Protein AF-A0A849FE34-F1 (afdb_monomer_lite)

Secondary structure (DSSP, 8-state):
----------------S-SSSSSS------------------------------SS-THHHHHHHHH--TTTGGGGTTHHHHHHHHTTSS--EETTEE-------HHHHHHHHHHHHHHHHHHHHHHHHHHHHHHHHHHTTS---SS-HHHHHHHHHHHHHHHHHHHHHHHHHHHHTSTT----THHHHHHHHHHHHHHHHHHHHT-----

Structure (mmCIF, N/CA/C/O backbone):
data_AF-A0A849FE34-F1
#
_entry.id   AF-A0A849FE34-F1
#
loop_
_atom_site.group_PDB
_atom_site.id
_atom_site.type_symbol
_atom_site.label_atom_id
_atom_site.label_alt_id
_atom_site.label_comp_id
_atom_site.label_asym_id
_atom_site.label_entity_id
_atom_site.label_seq_id
_atom_site.pdbx_PDB_ins_code
_atom_site.Cartn_x
_atom_site.Cartn_y
_atom_site.Cartn_z
_atom_site.occupancy
_atom_site.B_iso_or_equiv
_atom_site.auth_seq_id
_atom_site.auth_comp_id
_atom_site.auth_asym_id
_atom_site.auth_atom_id
_atom_site.pdbx_PDB_model_num
ATOM 1 N N . MET A 1 1 ? -23.016 -2.055 -29.922 1.00 42.28 1 MET A N 1
ATOM 2 C CA . MET A 1 1 ? -21.966 -1.278 -30.613 1.00 42.28 1 MET A CA 1
ATOM 3 C C . MET A 1 1 ? -20.628 -1.822 -30.149 1.00 42.28 1 MET A C 1
ATOM 5 O O . MET A 1 1 ? -20.244 -1.576 -29.016 1.00 42.28 1 MET A O 1
ATOM 9 N N . ALA A 1 2 ? -20.014 -2.677 -30.963 1.00 33.97 2 ALA A N 1
ATOM 10 C CA . ALA A 1 2 ? -18.730 -3.304 -30.678 1.00 33.97 2 ALA A CA 1
ATOM 11 C C . ALA A 1 2 ? -17.636 -2.472 -31.352 1.00 33.97 2 ALA A C 1
ATOM 13 O O . ALA A 1 2 ? -17.722 -2.219 -32.552 1.00 33.97 2 ALA A O 1
ATOM 14 N N . TYR A 1 3 ? -16.648 -2.018 -30.586 1.00 37.81 3 TYR A N 1
ATOM 15 C CA . TYR A 1 3 ? -15.452 -1.399 -31.148 1.00 37.81 3 TYR A CA 1
ATOM 16 C C . TYR A 1 3 ? -14.485 -2.516 -31.562 1.00 37.81 3 TYR A C 1
ATOM 18 O O . TYR A 1 3 ? -14.131 -3.334 -30.709 1.00 37.81 3 TYR A O 1
ATOM 26 N N . PRO A 1 4 ? -14.064 -2.598 -32.835 1.00 52.12 4 PRO A N 1
ATOM 27 C CA . PRO A 1 4 ? -13.039 -3.547 -33.239 1.00 52.12 4 PRO A CA 1
ATOM 28 C C . PRO A 1 4 ? -11.679 -3.069 -32.713 1.00 52.12 4 PRO A C 1
ATOM 30 O O . PRO A 1 4 ? -11.134 -2.070 -33.174 1.00 52.12 4 PRO A O 1
ATOM 33 N N . LEU A 1 5 ? -11.128 -3.790 -31.734 1.00 44.94 5 LEU A N 1
ATOM 34 C CA . LEU A 1 5 ? -9.718 -3.705 -31.352 1.00 44.94 5 LEU A CA 1
ATOM 35 C C . LEU A 1 5 ? -8.902 -4.555 -32.334 1.00 44.94 5 LEU A C 1
ATOM 37 O O . LEU A 1 5 ? -8.500 -5.673 -32.028 1.00 44.94 5 LEU A O 1
ATOM 41 N N . SER A 1 6 ? -8.706 -4.044 -33.545 1.00 50.62 6 SER A N 1
ATOM 42 C CA . SER A 1 6 ? -7.797 -4.621 -34.536 1.00 50.62 6 SER A CA 1
ATOM 43 C C . SER A 1 6 ? -6.843 -3.528 -34.999 1.00 50.62 6 SER A C 1
ATOM 45 O O . SER A 1 6 ? -7.267 -2.610 -35.697 1.00 50.62 6 SER A O 1
ATOM 47 N N . GLY A 1 7 ? -5.577 -3.623 -34.591 1.00 44.66 7 GLY A N 1
ATOM 48 C CA . GLY A 1 7 ? -4.520 -2.711 -35.030 1.00 44.66 7 GLY A CA 1
ATOM 49 C C . GLY A 1 7 ? -3.833 -1.978 -33.885 1.00 44.66 7 GLY A C 1
ATOM 50 O O . GLY A 1 7 ? -3.888 -0.756 -33.808 1.00 44.66 7 GLY A O 1
ATOM 51 N N . ILE A 1 8 ? -3.174 -2.718 -32.994 1.00 46.66 8 ILE A N 1
ATOM 52 C CA . ILE A 1 8 ? -1.963 -2.191 -32.366 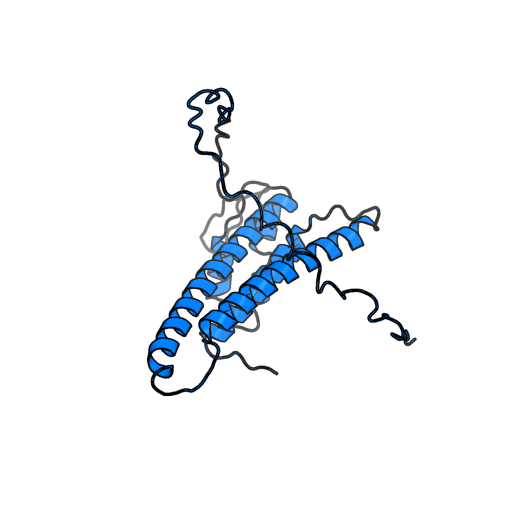1.00 46.66 8 ILE A CA 1
ATOM 53 C C . ILE A 1 8 ? -0.834 -2.967 -33.026 1.00 46.66 8 ILE A C 1
ATOM 55 O O . ILE A 1 8 ? -0.628 -4.141 -32.730 1.00 46.66 8 ILE A O 1
ATOM 59 N N . ASP A 1 9 ? -0.198 -2.321 -33.997 1.00 40.31 9 ASP A N 1
ATOM 60 C CA . ASP A 1 9 ? 1.036 -2.786 -34.607 1.00 40.31 9 ASP A CA 1
ATOM 61 C C . ASP A 1 9 ? 2.064 -3.075 -33.506 1.00 40.31 9 ASP A C 1
ATOM 63 O O . ASP A 1 9 ? 2.445 -2.187 -32.741 1.00 40.31 9 ASP A O 1
ATOM 67 N N . GLU A 1 10 ? 2.558 -4.313 -33.454 1.00 49.12 10 GLU A N 1
ATOM 68 C CA . GLU A 1 10 ? 3.766 -4.717 -32.722 1.00 49.12 10 GLU A CA 1
ATOM 69 C C . GLU A 1 10 ? 5.027 -4.175 -33.429 1.00 49.12 10 GLU A C 1
ATOM 71 O O . GLU A 1 10 ? 5.989 -4.888 -33.714 1.00 49.12 10 GLU A O 1
ATOM 76 N N . GLY A 1 11 ? 5.007 -2.888 -33.768 1.00 51.56 11 GLY A N 1
ATOM 77 C CA . GLY A 1 11 ? 6.089 -2.177 -34.423 1.00 51.56 11 GLY A CA 1
ATOM 78 C C . GLY A 1 11 ? 6.872 -1.348 -33.414 1.00 51.56 11 GLY A C 1
ATOM 79 O O . GLY A 1 11 ? 6.349 -0.391 -32.857 1.00 51.56 11 GLY A O 1
ATOM 80 N N . ALA A 1 12 ? 8.155 -1.681 -33.268 1.00 49.25 12 ALA A N 1
ATOM 81 C CA . ALA A 1 12 ? 9.198 -0.921 -32.575 1.00 49.25 12 ALA A CA 1
ATOM 82 C C . ALA A 1 12 ? 9.295 -1.088 -31.051 1.00 49.25 12 ALA A C 1
ATOM 84 O O . ALA A 1 12 ? 8.999 -0.181 -30.285 1.00 49.25 12 ALA A O 1
ATOM 85 N N . LEU A 1 13 ? 9.908 -2.198 -30.630 1.00 46.56 13 LEU A N 1
ATOM 86 C CA . LEU A 1 13 ? 10.959 -2.171 -29.603 1.00 46.56 13 LEU A CA 1
ATOM 87 C C . LEU A 1 13 ? 12.021 -3.238 -29.925 1.00 46.56 13 LEU A C 1
ATOM 89 O O . LEU A 1 13 ? 12.387 -4.075 -29.103 1.00 46.56 13 LEU A O 1
ATOM 93 N N . ASP A 1 14 ? 12.552 -3.178 -31.148 1.00 50.16 14 ASP A N 1
ATOM 94 C CA . ASP A 1 14 ? 13.865 -3.749 -31.440 1.00 50.16 14 ASP A CA 1
ATOM 95 C C . ASP A 1 14 ? 14.932 -2.786 -30.898 1.00 50.16 14 ASP A C 1
ATOM 97 O O . ASP A 1 14 ? 15.449 -1.907 -31.583 1.00 50.16 14 ASP A O 1
ATOM 101 N N . MET A 1 15 ? 15.177 -2.882 -29.590 1.00 50.59 15 MET A N 1
ATOM 102 C CA . MET A 1 15 ? 16.264 -2.186 -28.902 1.00 50.59 15 MET A CA 1
ATOM 103 C C . MET A 1 15 ? 17.292 -3.214 -28.422 1.00 50.59 15 MET A C 1
ATOM 105 O O . MET A 1 15 ? 17.717 -3.219 -27.265 1.00 50.59 15 MET A O 1
ATOM 109 N N . LYS A 1 16 ? 17.689 -4.121 -29.321 1.00 48.53 16 LYS A N 1
ATOM 110 C CA . LYS A 1 16 ? 18.914 -4.907 -29.183 1.00 48.53 16 LYS A CA 1
ATOM 111 C C . LYS A 1 16 ? 19.995 -4.323 -30.092 1.00 48.53 16 LYS A C 1
ATOM 113 O O . LYS A 1 16 ? 19.760 -3.991 -31.241 1.00 48.53 16 LYS A O 1
ATOM 118 N N . ALA A 1 17 ? 21.201 -4.264 -29.530 1.00 53.28 17 ALA A N 1
ATOM 119 C CA . ALA A 1 17 ? 22.477 -4.073 -30.215 1.00 53.28 17 ALA A CA 1
ATOM 120 C C . ALA A 1 17 ? 22.863 -2.647 -30.660 1.00 53.28 17 ALA A C 1
ATOM 122 O O . ALA A 1 17 ? 23.081 -2.418 -31.840 1.00 53.28 17 ALA A O 1
ATOM 123 N N . ASN A 1 18 ? 23.115 -1.721 -29.717 1.00 51.62 18 ASN A N 1
ATOM 124 C CA . ASN A 1 18 ? 24.202 -0.740 -29.924 1.00 51.62 18 ASN A CA 1
ATOM 125 C C . ASN A 1 18 ? 24.733 -0.052 -28.642 1.00 51.62 18 ASN A C 1
ATOM 127 O O . ASN A 1 18 ? 24.680 1.168 -28.510 1.00 51.62 18 ASN A O 1
ATOM 131 N N . ARG A 1 19 ? 25.243 -0.812 -27.661 1.00 48.03 19 ARG A N 1
ATOM 132 C CA . ARG A 1 19 ? 26.095 -0.272 -26.570 1.00 48.03 19 ARG A CA 1
ATOM 133 C C . ARG A 1 19 ? 27.142 -1.295 -26.114 1.00 48.03 19 ARG A C 1
ATOM 135 O O . ARG A 1 19 ? 27.291 -1.585 -24.934 1.00 48.03 19 ARG A O 1
ATOM 142 N N . GLN A 1 20 ? 27.874 -1.859 -27.067 1.00 50.50 20 GLN A N 1
ATOM 143 C CA . GLN A 1 20 ? 29.106 -2.603 -26.796 1.00 50.50 20 GLN A CA 1
ATOM 144 C C . GLN A 1 20 ? 30.197 -2.202 -27.794 1.00 50.50 20 GLN A C 1
ATOM 146 O O . GLN A 1 20 ? 30.707 -3.057 -28.496 1.00 50.50 20 GLN A O 1
ATOM 151 N N . ASP A 1 21 ? 30.568 -0.916 -27.873 1.00 52.31 21 ASP A N 1
ATOM 152 C CA . ASP A 1 21 ? 31.879 -0.569 -28.452 1.00 52.31 21 ASP A CA 1
ATOM 153 C C . ASP A 1 21 ? 32.408 0.828 -28.070 1.00 52.31 21 ASP A C 1
ATOM 155 O O . ASP A 1 21 ? 32.626 1.702 -28.906 1.00 52.31 21 ASP A O 1
ATOM 159 N N . LYS A 1 22 ? 32.583 1.104 -26.770 1.00 49.91 22 LYS A N 1
ATOM 160 C CA . LYS A 1 22 ? 33.349 2.296 -26.346 1.00 49.91 22 LYS A CA 1
ATOM 161 C C . LYS A 1 22 ? 34.092 2.128 -25.020 1.00 49.91 22 LYS A C 1
ATOM 163 O O . LYS A 1 22 ? 34.211 3.073 -24.251 1.00 49.91 22 LYS A O 1
ATOM 168 N N . SER A 1 23 ? 34.582 0.915 -24.743 1.00 50.12 23 SER A N 1
ATOM 169 C CA . SER A 1 23 ? 35.376 0.617 -23.533 1.00 50.12 23 SER A CA 1
ATOM 170 C C . SER A 1 23 ? 36.778 0.057 -23.821 1.00 50.12 23 SER A C 1
ATOM 172 O O . SER A 1 23 ? 37.483 -0.340 -22.895 1.00 50.12 23 SER A O 1
ATOM 174 N N . ARG A 1 24 ? 37.234 0.037 -25.077 1.00 53.66 24 ARG A N 1
ATOM 175 C CA . ARG A 1 24 ? 38.616 -0.331 -25.419 1.00 53.66 24 ARG A CA 1
ATOM 176 C C . ARG A 1 24 ? 39.313 0.862 -26.054 1.00 53.66 24 ARG A C 1
ATOM 178 O O . ARG A 1 24 ? 39.129 1.088 -27.241 1.00 53.66 24 ARG A O 1
ATOM 185 N N . ARG A 1 25 ? 40.070 1.605 -25.239 1.00 53.75 25 ARG A N 1
ATOM 186 C CA . ARG A 1 25 ? 41.236 2.467 -25.561 1.00 53.75 25 ARG A CA 1
ATOM 187 C C . ARG A 1 25 ? 41.308 3.667 -24.610 1.00 53.75 25 ARG A C 1
ATOM 189 O O . ARG A 1 25 ? 41.275 4.799 -25.061 1.00 53.75 25 ARG A O 1
ATOM 196 N N . ILE A 1 26 ? 41.431 3.437 -23.304 1.00 54.44 26 ILE A N 1
ATOM 197 C CA . ILE A 1 26 ? 42.143 4.387 -22.430 1.00 54.44 26 ILE A CA 1
ATOM 198 C C . ILE A 1 26 ? 42.931 3.562 -21.402 1.00 54.44 26 ILE A C 1
ATOM 200 O O . ILE A 1 26 ? 42.657 3.564 -20.208 1.00 54.44 26 ILE A O 1
ATOM 204 N N . SER A 1 27 ? 43.885 2.774 -21.902 1.00 53.03 27 SER A N 1
ATOM 205 C CA . SER A 1 27 ? 45.044 2.364 -21.110 1.00 53.03 27 SER A CA 1
ATOM 206 C C . SER A 1 27 ? 46.133 3.392 -21.375 1.00 53.03 27 SER A C 1
ATOM 208 O O . SER A 1 27 ? 46.564 3.533 -22.516 1.00 53.03 27 SER A O 1
ATOM 210 N N . GLY A 1 28 ? 46.563 4.085 -20.324 1.00 50.75 28 GLY A N 1
ATOM 211 C CA . GLY A 1 28 ? 47.784 4.886 -20.335 1.00 50.75 28 GLY A CA 1
ATOM 212 C C . GLY A 1 28 ? 47.557 6.374 -20.110 1.00 50.75 28 GLY A C 1
ATOM 213 O O . GLY A 1 28 ? 47.490 7.132 -21.065 1.00 50.75 28 GLY A O 1
ATOM 214 N N . ALA A 1 29 ? 47.492 6.781 -18.843 1.00 46.94 29 ALA A N 1
ATOM 215 C CA . ALA A 1 29 ? 48.241 7.931 -18.331 1.00 46.94 29 ALA A CA 1
ATOM 216 C C . ALA A 1 29 ? 48.028 8.021 -16.817 1.00 46.94 29 ALA A C 1
ATOM 218 O O . ALA A 1 29 ? 46.986 8.442 -16.323 1.00 46.94 29 ALA A O 1
ATOM 219 N N . VAL A 1 30 ? 49.054 7.592 -16.090 1.00 51.22 30 VAL A N 1
ATOM 220 C CA . VAL A 1 30 ? 49.337 8.034 -14.728 1.00 51.22 30 VAL A CA 1
ATOM 221 C C . VAL A 1 30 ? 49.435 9.562 -14.754 1.00 51.22 30 VAL A C 1
ATOM 223 O O . VAL A 1 30 ? 50.200 10.109 -15.542 1.00 51.22 30 VAL A O 1
ATOM 226 N N . GLY A 1 31 ? 48.668 10.247 -13.911 1.00 45.44 31 GLY A N 1
ATOM 227 C CA . GLY A 1 31 ? 48.711 11.702 -13.812 1.00 45.44 31 GLY A CA 1
ATOM 228 C C . GLY A 1 31 ? 47.889 12.194 -12.634 1.00 45.44 31 GLY A C 1
ATOM 229 O O . GLY A 1 31 ? 46.694 12.436 -12.757 1.00 45.44 31 GLY A O 1
ATOM 230 N N . ALA A 1 32 ? 48.539 12.305 -11.479 1.00 52.12 32 ALA A N 1
ATOM 231 C CA . ALA A 1 32 ? 48.006 12.979 -10.309 1.00 52.12 32 ALA A CA 1
ATOM 232 C C . ALA A 1 32 ? 47.618 14.429 -10.651 1.00 52.12 32 ALA A C 1
ATOM 234 O O . ALA A 1 32 ? 48.478 15.220 -11.028 1.00 52.12 32 ALA A O 1
ATOM 235 N N . VAL A 1 33 ? 46.347 14.789 -10.458 1.00 56.62 33 VAL A N 1
ATOM 236 C CA . VAL A 1 33 ? 45.927 16.183 -10.270 1.00 56.62 33 VAL A CA 1
ATOM 237 C C . VAL A 1 33 ? 45.058 16.239 -9.022 1.00 56.62 33 VAL A C 1
ATOM 239 O O . VAL A 1 33 ? 43.892 15.854 -8.995 1.00 56.62 33 VAL A O 1
ATOM 242 N N . LEU A 1 34 ? 45.736 16.658 -7.963 1.00 48.31 34 LEU A N 1
ATOM 243 C CA . LEU A 1 34 ? 45.216 17.150 -6.705 1.00 48.31 34 LEU A CA 1
ATOM 244 C C . LEU A 1 34 ? 44.379 18.426 -6.904 1.00 48.31 34 LEU A C 1
ATOM 246 O O . LEU A 1 34 ? 44.716 19.272 -7.724 1.00 48.31 34 LEU A O 1
ATOM 250 N N . LEU A 1 35 ? 43.427 18.585 -5.982 1.00 51.59 35 LEU A N 1
ATOM 251 C CA . LEU A 1 35 ? 42.888 19.837 -5.440 1.00 51.59 35 LEU A CA 1
ATOM 252 C C . LEU A 1 35 ? 41.897 20.690 -6.258 1.00 51.59 35 LEU A C 1
ATOM 254 O O . LEU A 1 35 ? 42.120 21.072 -7.396 1.00 51.59 35 LEU A O 1
ATOM 258 N N . ALA A 1 36 ? 40.896 21.140 -5.488 1.00 49.47 36 ALA A N 1
ATOM 259 C CA . ALA A 1 36 ? 40.098 22.357 -5.637 1.00 49.47 36 ALA A CA 1
ATOM 260 C C . ALA A 1 36 ? 38.877 22.302 -6.573 1.00 49.47 36 ALA A C 1
ATOM 262 O O . ALA A 1 36 ? 38.946 22.661 -7.738 1.00 49.47 36 ALA A O 1
ATOM 263 N N . LEU A 1 37 ? 37.716 21.960 -5.999 1.00 54.44 37 LEU A N 1
ATOM 264 C CA . LEU A 1 37 ? 36.589 22.899 -5.848 1.00 54.44 37 LEU A CA 1
ATOM 265 C C . LEU A 1 37 ? 35.546 22.283 -4.893 1.00 54.44 37 LEU A C 1
ATOM 267 O O . LEU A 1 37 ? 34.486 21.801 -5.276 1.00 54.44 37 LEU A O 1
ATOM 271 N N . ALA A 1 38 ? 35.890 22.266 -3.608 1.00 54.34 38 ALA A N 1
ATOM 272 C CA . ALA A 1 38 ? 34.951 22.022 -2.523 1.00 54.34 38 ALA A CA 1
ATOM 273 C C . ALA A 1 38 ? 34.507 23.384 -1.986 1.00 54.34 38 ALA A C 1
ATOM 275 O O . ALA A 1 38 ? 35.106 23.883 -1.039 1.00 54.34 38 ALA A O 1
ATOM 276 N N . SER A 1 39 ? 33.539 24.044 -2.624 1.00 56.25 39 SER A N 1
ATOM 277 C CA . SER A 1 39 ? 32.907 25.257 -2.082 1.00 56.25 39 SER A CA 1
ATOM 278 C C . SER A 1 39 ? 31.574 25.546 -2.776 1.00 56.25 39 SER A C 1
ATOM 280 O O . SER A 1 39 ? 31.493 25.523 -3.998 1.00 56.25 39 SER A O 1
ATOM 282 N N . PHE A 1 40 ? 30.570 25.885 -1.963 1.00 53.81 40 PHE A N 1
ATOM 283 C CA . PHE A 1 40 ? 29.279 26.483 -2.329 1.00 53.81 40 PHE A CA 1
ATOM 284 C C . PHE A 1 40 ? 28.215 25.606 -2.989 1.00 53.81 40 PHE A C 1
ATOM 286 O O . PHE A 1 40 ? 27.746 25.909 -4.073 1.00 53.81 40 PHE A O 1
ATOM 293 N N . LEU A 1 41 ? 27.694 24.636 -2.239 1.00 52.28 41 LEU A N 1
ATOM 294 C CA . LEU A 1 41 ? 26.246 24.400 -2.178 1.00 52.28 41 LEU A CA 1
ATOM 295 C C . LEU A 1 41 ? 25.910 24.064 -0.720 1.00 52.28 41 LEU A C 1
ATOM 297 O O . LEU A 1 41 ? 25.698 22.911 -0.362 1.00 52.28 41 LEU A O 1
ATOM 301 N N . ALA A 1 42 ? 25.948 25.078 0.150 1.00 51.88 42 ALA A N 1
ATOM 302 C CA . ALA A 1 42 ? 25.299 24.968 1.448 1.00 51.88 42 ALA A CA 1
ATOM 303 C C . ALA A 1 42 ? 23.791 24.912 1.167 1.00 51.88 42 ALA A C 1
ATOM 305 O O . ALA A 1 42 ? 23.257 25.896 0.646 1.00 51.88 42 ALA A O 1
ATOM 306 N N . PRO A 1 43 ? 23.091 23.797 1.439 1.00 59.88 43 PRO A N 1
ATOM 307 C CA . PRO A 1 43 ? 21.644 23.831 1.421 1.00 59.88 43 PRO A CA 1
ATOM 308 C C . PRO A 1 43 ? 21.238 24.830 2.501 1.00 59.88 43 PRO A C 1
ATOM 310 O O . PRO A 1 43 ? 21.500 24.616 3.685 1.00 59.88 43 PRO A O 1
ATOM 313 N N . SER A 1 44 ? 20.658 25.957 2.094 1.00 54.91 44 SER A N 1
ATOM 314 C CA . SER A 1 44 ? 19.910 26.826 2.991 1.00 54.91 44 SER A CA 1
ATOM 315 C C . SER A 1 44 ? 18.790 25.967 3.560 1.00 54.91 44 SER A C 1
ATOM 317 O O . SER A 1 44 ? 17.751 25.779 2.930 1.00 54.91 44 SER A O 1
ATOM 319 N N . GLY A 1 45 ? 19.062 25.351 4.708 1.00 48.91 45 GLY A N 1
ATOM 320 C CA . GLY A 1 45 ? 18.100 24.593 5.476 1.00 48.91 45 GLY A CA 1
ATOM 321 C C . GLY A 1 45 ? 17.051 25.569 5.962 1.00 48.91 45 GLY A C 1
ATOM 322 O O . GLY A 1 45 ? 17.147 26.092 7.068 1.00 48.91 45 GLY A O 1
ATOM 323 N N . VAL A 1 46 ? 16.055 25.834 5.121 1.00 56.41 46 VAL A N 1
ATOM 324 C CA . VAL A 1 46 ? 14.747 26.229 5.608 1.00 56.41 46 VAL A CA 1
ATOM 325 C C . VAL A 1 46 ? 14.300 25.072 6.489 1.00 56.41 46 VAL A C 1
ATOM 327 O O . VAL A 1 46 ? 13.827 24.040 6.020 1.00 56.41 46 VAL A O 1
ATOM 330 N N . ALA A 1 47 ? 14.545 25.209 7.788 1.00 50.38 47 ALA A N 1
ATOM 331 C CA . ALA A 1 47 ? 13.798 24.484 8.789 1.00 50.38 47 ALA A CA 1
ATOM 332 C C . ALA A 1 47 ? 12.357 24.970 8.628 1.00 50.38 47 ALA A C 1
ATOM 334 O O . ALA A 1 47 ? 11.928 25.925 9.269 1.00 50.38 47 ALA A O 1
ATOM 335 N N . ALA A 1 48 ? 11.639 24.377 7.673 1.00 51.62 48 ALA A N 1
ATOM 336 C CA . ALA A 1 48 ? 10.198 24.369 7.715 1.00 51.62 48 ALA A CA 1
ATOM 337 C C . ALA A 1 48 ? 9.879 23.778 9.087 1.00 51.62 48 ALA A C 1
ATOM 339 O O . ALA A 1 48 ? 10.175 22.610 9.336 1.00 51.62 48 ALA A O 1
ATOM 340 N N . ASP A 1 49 ? 9.404 24.623 10.002 1.00 46.34 49 ASP A N 1
ATOM 341 C CA . ASP A 1 49 ? 8.855 24.223 11.291 1.00 46.34 49 ASP A CA 1
ATOM 342 C C . ASP A 1 49 ? 7.616 23.380 10.984 1.00 46.34 49 ASP A C 1
ATOM 344 O O . ASP A 1 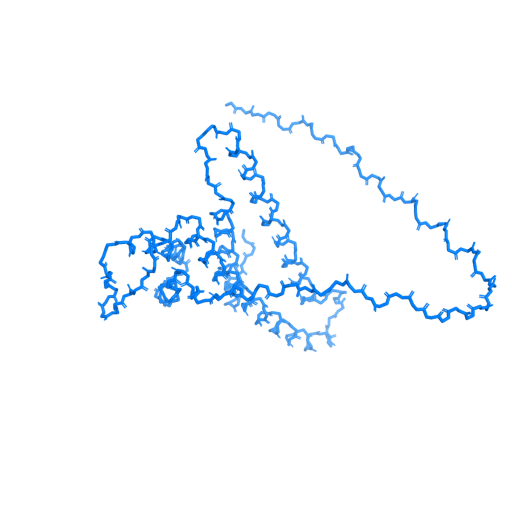49 ? 6.478 23.845 10.987 1.00 46.34 49 ASP A O 1
ATOM 348 N N . SER A 1 50 ? 7.842 22.131 10.585 1.00 50.69 50 SER A N 1
ATOM 349 C CA . SER A 1 50 ? 6.823 21.147 10.282 1.00 50.69 50 SER A CA 1
ATOM 350 C C . SER A 1 50 ? 6.272 20.623 11.603 1.00 50.69 50 SER A C 1
ATOM 352 O O . SER A 1 50 ? 6.353 19.439 11.907 1.00 50.69 50 SER A O 1
ATOM 354 N N . ARG A 1 51 ? 5.642 21.523 12.371 1.00 45.59 51 ARG A N 1
ATOM 355 C CA . ARG A 1 51 ? 4.591 21.190 13.348 1.00 45.59 51 ARG A CA 1
ATOM 356 C C . ARG A 1 51 ? 3.282 20.813 12.656 1.00 45.59 51 ARG A C 1
ATOM 358 O O . ARG A 1 51 ? 2.221 20.812 13.270 1.00 45.59 51 ARG A O 1
ATOM 365 N N . ILE A 1 52 ? 3.346 20.502 11.366 1.00 54.22 52 ILE A N 1
ATOM 366 C CA . ILE A 1 52 ? 2.271 19.859 10.637 1.00 54.22 52 ILE A CA 1
ATOM 367 C C . ILE A 1 52 ? 2.351 18.389 11.046 1.00 54.22 52 ILE A C 1
ATOM 369 O O . ILE A 1 52 ? 3.010 17.575 10.400 1.00 54.22 52 ILE A O 1
ATOM 373 N N . GLY A 1 53 ? 1.732 18.067 12.185 1.00 57.50 53 GLY A N 1
ATOM 374 C CA . GLY A 1 53 ? 1.354 16.689 12.480 1.00 57.50 53 GLY A CA 1
ATOM 375 C C . GLY A 1 53 ? 0.533 16.111 11.319 1.00 57.50 53 GLY A C 1
ATOM 376 O O . GLY A 1 53 ? 0.094 16.866 10.444 1.00 57.50 53 GLY A O 1
ATOM 377 N N . PRO A 1 54 ? 0.331 14.784 11.265 1.00 61.31 54 PRO A N 1
ATOM 378 C CA . PRO A 1 54 ? -0.494 14.190 10.223 1.00 61.31 54 PRO A CA 1
ATOM 379 C C . PRO A 1 54 ? -1.830 14.935 10.162 1.00 61.31 54 PRO A C 1
ATOM 381 O O . PRO A 1 54 ? -2.528 15.064 11.164 1.00 61.31 54 PRO A O 1
ATOM 384 N N . LEU A 1 55 ? -2.146 15.476 8.983 1.00 72.25 55 LEU A N 1
ATOM 385 C CA . LEU A 1 55 ? -3.324 16.323 8.785 1.00 72.25 55 LEU A CA 1
ATOM 386 C C . LEU A 1 55 ? -4.627 15.552 9.027 1.00 72.25 55 LEU A C 1
ATOM 388 O O . LEU A 1 55 ? -5.691 16.142 9.166 1.00 72.25 55 LEU A O 1
ATOM 392 N N . VAL A 1 56 ? -4.534 14.223 9.034 1.00 81.12 56 VAL A N 1
ATOM 393 C CA . VAL A 1 56 ? -5.639 13.298 9.192 1.00 81.12 56 VAL A CA 1
ATOM 394 C C . VAL A 1 56 ? -5.335 12.345 10.336 1.00 81.12 56 VAL A C 1
ATOM 396 O O . VAL A 1 56 ? -4.236 11.795 10.406 1.00 81.12 56 VAL A O 1
ATOM 399 N N . ASP A 1 57 ? -6.327 12.113 11.191 1.00 87.06 57 ASP A N 1
ATOM 400 C CA . ASP A 1 57 ? -6.269 11.046 12.181 1.00 87.06 57 ASP A CA 1
ATOM 401 C C . ASP A 1 57 ? -6.368 9.681 11.487 1.00 87.06 57 ASP A C 1
ATOM 403 O O . ASP A 1 57 ? -7.418 9.289 10.969 1.00 87.06 57 ASP A O 1
ATOM 407 N N . THR A 1 58 ? -5.243 8.972 11.443 1.00 89.56 58 THR A N 1
ATOM 408 C CA . THR A 1 58 ? -5.146 7.656 10.810 1.00 89.56 58 THR A CA 1
ATOM 409 C C . THR A 1 58 ? -5.666 6.532 11.700 1.00 89.56 58 THR A C 1
ATOM 411 O O . THR A 1 58 ? -5.935 5.455 11.176 1.00 89.56 58 THR A O 1
ATOM 414 N N . SER A 1 59 ? -5.876 6.773 13.002 1.00 91.88 59 SER A N 1
ATOM 415 C CA . SER A 1 59 ? -6.406 5.755 13.920 1.00 91.88 59 SER A CA 1
ATOM 416 C C . SER A 1 59 ? -7.813 5.296 13.528 1.00 91.88 59 SER A C 1
ATOM 418 O O . SER A 1 59 ? -8.144 4.131 13.696 1.00 91.88 59 SER A O 1
ATOM 420 N N . ILE A 1 60 ? -8.601 6.166 12.883 1.00 93.06 60 ILE A N 1
ATOM 421 C CA . ILE A 1 60 ? -9.914 5.822 12.312 1.00 93.06 60 ILE A CA 1
ATOM 422 C C . ILE A 1 60 ? -9.799 4.683 11.288 1.00 93.06 60 ILE A C 1
ATOM 424 O O . ILE A 1 60 ? -10.681 3.829 11.205 1.00 93.06 60 ILE A O 1
ATOM 428 N N . ILE A 1 61 ? -8.727 4.674 10.488 1.00 95.12 61 ILE A N 1
ATOM 429 C CA . ILE A 1 61 ? -8.485 3.620 9.495 1.00 95.12 61 ILE A CA 1
ATOM 430 C C . ILE A 1 61 ? -8.125 2.329 10.221 1.00 95.12 61 ILE A C 1
ATOM 432 O O . ILE A 1 61 ? -8.682 1.286 9.899 1.00 95.12 61 ILE A O 1
ATOM 436 N N . ASP A 1 62 ? -7.230 2.412 11.204 1.00 96.19 62 ASP A N 1
ATOM 437 C CA . ASP A 1 62 ? -6.744 1.249 11.945 1.00 96.19 62 ASP A CA 1
ATOM 438 C C . ASP A 1 62 ? -7.892 0.579 12.724 1.00 96.19 62 ASP A C 1
ATOM 440 O O . ASP A 1 62 ? -8.115 -0.617 12.560 1.00 96.19 62 ASP A O 1
ATOM 444 N N . THR A 1 63 ? -8.715 1.351 13.443 1.00 95.75 63 THR A N 1
ATOM 445 C CA . THR A 1 63 ? -9.925 0.846 14.116 1.00 95.75 63 THR A CA 1
ATOM 446 C C . THR A 1 63 ? -10.935 0.261 13.128 1.00 95.75 63 THR A C 1
ATOM 448 O O . THR A 1 63 ? -11.485 -0.809 13.373 1.00 95.75 63 THR A O 1
ATOM 451 N N . CYS A 1 64 ? -11.152 0.903 11.973 1.00 96.75 64 CYS A N 1
ATOM 452 C CA . CYS A 1 64 ? -12.021 0.334 10.941 1.00 96.75 64 CYS A CA 1
ATOM 453 C C . CYS A 1 64 ? -11.498 -1.019 10.442 1.00 96.75 64 CYS A C 1
ATOM 455 O O . CYS A 1 64 ? -12.278 -1.948 10.258 1.00 96.75 64 CYS A O 1
ATOM 457 N N . LEU A 1 65 ? -10.185 -1.154 10.237 1.00 97.12 65 LEU A N 1
ATOM 458 C CA . LEU A 1 65 ? -9.571 -2.403 9.785 1.00 97.12 65 LEU A CA 1
ATOM 459 C C . LEU A 1 65 ? -9.641 -3.517 10.835 1.00 97.12 65 LEU A C 1
ATOM 461 O O . LEU A 1 65 ? -9.706 -4.683 10.451 1.00 97.12 65 LEU A O 1
ATOM 465 N N . GLU A 1 66 ? -9.631 -3.179 12.123 1.00 97.19 66 GLU A N 1
ATOM 466 C CA . GLU A 1 66 ? -9.814 -4.139 13.219 1.00 97.19 66 GLU A CA 1
ATOM 467 C C . GLU A 1 66 ? -11.243 -4.704 13.271 1.00 97.19 66 GLU A C 1
ATOM 469 O O . GLU A 1 66 ? -11.426 -5.881 13.582 1.00 97.19 66 GLU A O 1
ATOM 474 N N . GLU A 1 67 ? -12.248 -3.890 12.939 1.00 96.69 67 GLU A N 1
ATOM 475 C CA . GLU A 1 67 ? -13.666 -4.282 12.951 1.00 96.69 67 GLU A CA 1
ATOM 476 C C . GLU A 1 67 ? -14.156 -4.857 11.610 1.00 96.69 67 GLU A C 1
ATOM 478 O O . GLU A 1 67 ? -15.146 -5.593 11.562 1.00 96.69 67 GLU A O 1
ATOM 483 N N . ALA A 1 68 ? -13.491 -4.519 10.504 1.00 96.12 68 ALA A N 1
ATOM 484 C CA . ALA A 1 68 ? -13.929 -4.892 9.168 1.00 96.12 68 ALA A CA 1
ATOM 485 C C . ALA A 1 68 ? -13.715 -6.380 8.851 1.00 96.12 68 ALA A C 1
ATOM 487 O O . ALA A 1 68 ? -12.707 -6.999 9.197 1.00 96.12 68 ALA A O 1
ATOM 488 N N . THR A 1 69 ? -14.638 -6.944 8.073 1.00 96.44 69 THR A N 1
ATOM 489 C CA . THR A 1 69 ? -14.457 -8.254 7.444 1.00 96.44 69 THR A CA 1
ATOM 490 C C . THR A 1 69 ? -13.712 -8.108 6.118 1.00 96.44 69 THR A C 1
ATOM 492 O O . THR A 1 69 ? -13.455 -7.007 5.619 1.00 96.44 69 THR A O 1
ATOM 495 N N . ARG A 1 70 ? -13.381 -9.239 5.485 1.00 93.88 70 ARG A N 1
ATOM 496 C CA . ARG A 1 70 ? -12.758 -9.241 4.154 1.00 93.88 70 ARG A CA 1
ATOM 497 C C . ARG A 1 70 ? -13.619 -8.516 3.111 1.00 93.88 70 ARG A C 1
ATOM 499 O O . ARG A 1 70 ? -13.070 -7.895 2.201 1.00 93.88 70 ARG A O 1
ATOM 506 N N . GLU A 1 71 ? -14.936 -8.602 3.254 1.00 95.38 71 GLU A N 1
ATOM 507 C CA . GLU A 1 71 ? -15.938 -8.022 2.363 1.00 95.38 71 GLU A CA 1
ATOM 508 C C . GLU A 1 71 ? -16.150 -6.527 2.628 1.00 95.38 71 GLU A C 1
ATOM 510 O O . GLU A 1 71 ? -16.365 -5.779 1.678 1.00 95.38 71 GLU A O 1
ATOM 515 N N . THR A 1 72 ? -16.052 -6.076 3.885 1.00 96.88 72 THR A N 1
ATOM 516 C CA . THR A 1 72 ? -16.344 -4.679 4.263 1.00 96.88 72 THR A CA 1
ATOM 517 C C . THR A 1 72 ? -15.109 -3.788 4.366 1.00 96.88 72 THR A C 1
ATOM 519 O O . THR A 1 72 ? -15.237 -2.569 4.333 1.00 96.88 72 THR A O 1
ATOM 522 N N . ARG A 1 73 ? -13.888 -4.338 4.405 1.00 96.31 73 ARG A N 1
ATOM 523 C CA . ARG A 1 73 ? -12.642 -3.550 4.561 1.00 96.31 73 ARG A CA 1
ATOM 524 C C . ARG A 1 73 ? -12.429 -2.446 3.522 1.00 96.31 73 ARG A C 1
ATOM 526 O O . ARG A 1 73 ? -11.734 -1.473 3.800 1.00 96.31 73 ARG A O 1
ATOM 533 N N . THR A 1 74 ? -13.031 -2.545 2.334 1.00 97.00 74 THR A N 1
ATOM 534 C CA . THR A 1 74 ? -12.979 -1.464 1.333 1.00 97.00 74 THR A CA 1
ATOM 535 C C . THR A 1 74 ? -13.708 -0.198 1.781 1.00 97.00 74 THR A C 1
ATOM 537 O O . THR A 1 74 ? -13.399 0.882 1.285 1.00 97.00 74 THR A O 1
ATOM 540 N N . GLU A 1 75 ? -14.635 -0.299 2.734 1.00 96.38 75 GLU A N 1
ATOM 541 C CA . GLU A 1 75 ? -15.337 0.844 3.325 1.00 96.38 75 GLU A CA 1
ATOM 542 C C . GLU A 1 75 ? -14.413 1.715 4.184 1.00 96.38 75 GLU A C 1
ATOM 544 O O . GLU A 1 75 ? -14.682 2.908 4.330 1.00 96.38 75 GLU A O 1
ATOM 549 N N . CYS A 1 76 ? -13.291 1.163 4.670 1.00 97.06 76 CYS A N 1
ATOM 550 C CA . CYS A 1 76 ? -12.277 1.911 5.414 1.00 97.06 76 CYS A CA 1
ATOM 551 C C . CYS A 1 76 ? -11.532 2.937 4.544 1.00 97.06 76 CYS A C 1
ATOM 553 O O . CYS A 1 76 ? -10.952 3.893 5.062 1.00 97.06 76 CYS A O 1
ATOM 555 N N . VAL A 1 77 ? -11.558 2.769 3.218 1.00 97.19 77 VAL A N 1
ATOM 556 C CA . VAL A 1 77 ? -10.867 3.649 2.272 1.00 97.19 77 VAL A CA 1
ATOM 557 C C . VAL A 1 77 ? -11.612 4.978 2.139 1.00 97.19 77 VAL A C 1
ATOM 559 O O . VAL A 1 77 ? -12.799 5.046 1.813 1.00 97.19 77 VAL A O 1
ATOM 562 N N . GLY A 1 78 ? -10.899 6.073 2.370 1.00 94.81 78 GLY A N 1
ATOM 563 C CA . GLY A 1 78 ? -11.428 7.429 2.334 1.00 94.81 78 GLY A CA 1
ATOM 564 C C . GLY A 1 78 ? -12.108 7.870 3.632 1.00 94.81 78 GLY A C 1
ATOM 565 O O . GLY A 1 78 ? -12.616 8.994 3.668 1.00 94.81 78 GLY A O 1
ATOM 566 N N . LEU A 1 79 ? -12.184 7.036 4.682 1.00 93.81 79 LEU A N 1
ATOM 567 C CA . LEU A 1 79 ? -12.826 7.421 5.952 1.00 93.81 79 LEU A CA 1
ATOM 568 C C . LEU A 1 79 ? -12.102 8.589 6.614 1.00 93.81 79 LEU A C 1
ATOM 570 O O . LEU A 1 79 ? -12.719 9.599 6.954 1.00 93.81 79 LEU A O 1
ATOM 574 N N . ALA A 1 80 ? -10.786 8.466 6.719 1.00 91.88 80 ALA A N 1
ATOM 575 C CA . ALA A 1 80 ? -9.882 9.474 7.246 1.00 91.88 80 ALA A CA 1
ATOM 576 C C . ALA A 1 80 ? -10.001 10.791 6.450 1.00 91.88 80 ALA A C 1
ATOM 578 O O . ALA A 1 80 ? -10.207 11.864 7.022 1.00 91.88 80 ALA A O 1
ATOM 579 N N . THR A 1 81 ? -10.010 10.717 5.118 1.00 91.56 81 THR A N 1
ATOM 580 C CA . THR A 1 81 ? -10.243 11.865 4.231 1.00 91.56 81 THR A CA 1
ATOM 581 C C . THR A 1 81 ? -11.598 12.522 4.499 1.00 91.56 81 THR A C 1
ATOM 583 O O . THR A 1 81 ? -11.685 13.747 4.606 1.00 91.56 81 THR A O 1
ATOM 586 N N . LYS A 1 82 ? -12.677 11.735 4.611 1.00 91.00 82 LYS A N 1
ATOM 587 C CA . LYS A 1 82 ? -14.028 12.247 4.902 1.00 91.00 82 LYS A CA 1
ATOM 588 C C . LYS A 1 82 ? -14.075 12.936 6.268 1.00 91.00 82 LYS A C 1
ATOM 590 O O . LYS A 1 82 ? -14.699 13.992 6.370 1.00 91.00 82 LYS A O 1
ATOM 595 N N . ALA A 1 83 ? -13.421 12.376 7.286 1.00 88.81 83 ALA A N 1
ATOM 596 C CA . ALA A 1 83 ? -13.325 12.968 8.619 1.00 88.81 83 ALA A CA 1
ATOM 597 C C . ALA A 1 83 ? -12.552 14.297 8.591 1.00 88.81 83 ALA A C 1
ATOM 599 O O . ALA A 1 83 ? -13.069 15.310 9.058 1.00 88.81 83 ALA A O 1
ATOM 600 N N . CYS A 1 84 ? -11.389 14.330 7.935 1.00 88.12 84 CYS A N 1
ATOM 601 C CA . CYS A 1 84 ? -10.575 15.536 7.751 1.00 88.12 84 CYS A CA 1
ATOM 602 C C . CYS A 1 84 ? -11.341 16.674 7.061 1.00 88.12 84 CYS A C 1
ATOM 604 O O . CYS A 1 84 ? -11.345 17.805 7.542 1.00 88.12 84 CYS A O 1
ATOM 606 N N . LYS A 1 85 ? -12.108 16.371 6.004 1.00 85.06 85 LYS A N 1
ATOM 607 C CA . LYS A 1 85 ? -12.962 17.369 5.328 1.00 85.06 85 LYS A CA 1
ATOM 608 C C . LYS A 1 85 ? -14.065 17.931 6.228 1.00 85.06 85 LYS A C 1
ATOM 610 O O . LYS A 1 85 ? -14.484 19.070 6.038 1.00 85.06 85 LYS A O 1
ATOM 615 N N . ARG A 1 86 ? -14.584 17.125 7.161 1.00 83.38 86 ARG A N 1
ATOM 616 C CA . ARG A 1 86 ? -15.638 17.528 8.109 1.00 83.38 86 ARG A CA 1
ATOM 617 C C . ARG A 1 86 ? -15.078 18.284 9.319 1.00 83.38 86 ARG A C 1
ATOM 619 O O . ARG A 1 86 ? -15.808 19.084 9.897 1.00 83.38 86 ARG A O 1
ATOM 626 N N . GLY A 1 87 ? -13.798 18.084 9.647 1.00 64.69 87 GLY A N 1
ATOM 627 C CA . GLY A 1 87 ? -13.095 18.618 10.823 1.00 64.69 87 GLY A CA 1
ATOM 628 C C . GLY A 1 87 ? -13.035 20.146 10.970 1.00 64.69 87 GLY A C 1
ATOM 629 O O . GLY A 1 87 ? -12.543 20.637 11.975 1.00 64.69 87 GLY A O 1
ATOM 630 N N . GLY A 1 88 ? -13.595 20.923 10.037 1.00 52.03 88 GLY A N 1
ATOM 631 C CA . GLY A 1 88 ? -13.747 22.379 10.166 1.00 52.03 88 GLY A CA 1
ATOM 632 C C . GLY A 1 88 ? -14.883 22.852 11.082 1.00 52.03 88 GLY A C 1
ATOM 633 O O . GLY A 1 88 ? -14.997 24.047 11.348 1.00 52.03 88 GLY A O 1
ATOM 634 N N . LYS A 1 89 ? -15.762 21.957 11.552 1.00 44.81 89 LYS A N 1
ATOM 635 C CA . LYS A 1 89 ? -16.870 22.314 12.451 1.00 44.81 89 LYS A CA 1
ATOM 636 C C . LYS A 1 89 ? -17.063 21.213 13.489 1.00 44.81 89 LYS A C 1
ATOM 638 O O . LYS A 1 89 ? -17.654 20.191 13.166 1.00 44.81 89 LYS A O 1
ATOM 643 N N . THR A 1 90 ? -16.612 21.460 14.722 1.00 43.94 90 THR A N 1
ATOM 644 C CA . THR A 1 90 ? -16.844 20.653 15.942 1.00 43.94 90 THR A CA 1
ATOM 645 C C . THR A 1 90 ? -16.292 19.221 15.913 1.00 43.94 90 THR A C 1
ATOM 647 O O . THR A 1 90 ? -16.712 18.408 15.098 1.00 43.94 90 THR A O 1
ATOM 650 N N . GLY A 1 91 ? -15.378 18.901 16.840 1.00 43.56 91 GLY A N 1
ATOM 651 C CA . GLY A 1 91 ? -14.839 17.554 17.048 1.00 43.56 91 GLY A CA 1
ATOM 652 C C . GLY A 1 91 ? -15.940 16.492 17.025 1.00 43.56 91 GLY A C 1
ATOM 653 O O . GLY A 1 91 ? -16.800 16.442 17.905 1.00 43.56 91 GLY A O 1
ATOM 654 N N . GLY A 1 92 ? -15.943 15.676 15.972 1.00 44.12 92 GLY A N 1
ATOM 655 C CA . GLY A 1 92 ? -16.843 14.540 15.856 1.00 44.12 92 GLY A CA 1
ATOM 656 C C . GLY A 1 92 ? -16.374 13.438 16.797 1.00 44.12 92 GLY A C 1
ATOM 657 O O . GLY A 1 92 ? -15.194 13.093 16.800 1.00 44.12 92 GLY A O 1
ATOM 658 N N . LYS A 1 93 ? -17.296 12.896 17.593 1.00 44.97 93 LYS A N 1
ATOM 659 C CA . LYS A 1 93 ? -17.030 11.729 18.435 1.00 44.97 93 LYS A CA 1
ATOM 660 C C . LYS A 1 93 ? -17.204 10.453 17.616 1.00 44.97 93 LYS A C 1
ATOM 662 O O . LYS A 1 93 ? -18.268 10.249 17.032 1.00 44.97 93 LYS A O 1
ATOM 667 N N . ILE A 1 94 ? -16.190 9.590 17.604 1.00 50.12 94 ILE A N 1
ATOM 668 C CA . ILE A 1 94 ? -16.352 8.163 17.293 1.00 50.12 94 ILE A CA 1
ATOM 669 C C . ILE A 1 94 ? -16.291 7.446 18.645 1.00 50.12 94 ILE A C 1
ATOM 671 O O . ILE A 1 94 ? -15.246 7.414 19.293 1.00 50.12 94 ILE A O 1
ATOM 675 N N . GLY A 1 95 ? -17.437 6.976 19.145 1.00 61.31 95 GLY A N 1
ATOM 676 C CA . GLY A 1 95 ? -17.546 6.489 20.525 1.00 61.31 95 GLY A CA 1
ATOM 677 C C . GLY A 1 95 ? -17.244 7.589 21.556 1.00 61.31 95 GLY A C 1
ATOM 678 O O . GLY A 1 95 ? -17.866 8.652 21.536 1.00 61.31 95 GLY A O 1
ATOM 679 N N . SER A 1 96 ? -16.297 7.344 22.465 1.00 47.00 96 SER A N 1
ATOM 680 C CA . SER A 1 96 ? -15.817 8.320 23.459 1.00 47.00 96 SER A CA 1
ATOM 681 C C . SER A 1 96 ? -14.580 9.113 23.016 1.00 47.00 96 SER A C 1
ATOM 683 O O . SER A 1 96 ? -14.080 9.921 23.797 1.00 47.00 96 SER A O 1
ATOM 685 N N . LEU A 1 97 ? -14.064 8.888 21.803 1.00 44.38 97 LEU A N 1
ATOM 686 C CA . LEU A 1 97 ? -12.850 9.540 21.314 1.00 44.38 97 LEU A CA 1
ATOM 687 C C . LEU A 1 97 ? -13.195 10.893 20.674 1.00 44.38 97 LEU A C 1
ATOM 689 O O . LEU A 1 97 ? -13.922 10.951 19.682 1.00 44.38 97 LEU A O 1
ATOM 693 N N . GLU A 1 98 ? -12.689 11.987 21.248 1.00 52.50 98 GLU A N 1
ATOM 694 C CA . GLU A 1 98 ? -12.726 13.313 20.621 1.00 52.50 98 GLU A CA 1
ATOM 695 C C . GLU A 1 98 ? -11.571 13.442 19.628 1.00 52.50 98 GLU A C 1
ATOM 697 O O . GLU A 1 98 ? -10.402 13.413 20.012 1.00 52.50 98 GLU A O 1
ATOM 702 N N . ILE A 1 99 ? -11.902 13.585 18.343 1.00 54.41 99 ILE A N 1
ATOM 703 C CA . ILE A 1 99 ? -10.911 13.675 17.271 1.00 54.41 99 ILE A CA 1
ATOM 704 C C . ILE A 1 99 ? -10.737 15.143 16.860 1.00 54.41 99 ILE A C 1
ATOM 706 O O . ILE A 1 99 ? -11.620 15.741 16.241 1.00 54.41 99 ILE A O 1
ATOM 710 N N . ASN A 1 100 ? -9.581 15.727 17.189 1.00 51.22 100 ASN A N 1
ATOM 711 C CA . ASN A 1 100 ? -9.181 17.065 16.746 1.00 51.22 100 ASN A CA 1
ATOM 712 C C . ASN A 1 100 ? -8.428 16.963 15.410 1.00 51.22 100 ASN A C 1
ATOM 714 O O . ASN A 1 100 ? -7.214 16.772 15.401 1.00 51.22 100 ASN A O 1
ATOM 718 N N . VAL A 1 101 ? -9.133 17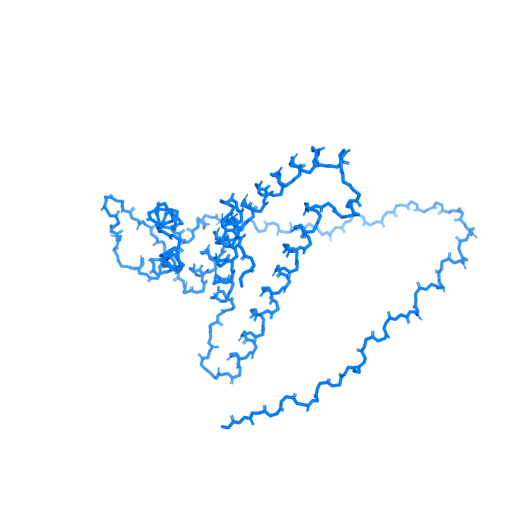.084 14.281 1.00 55.91 101 VAL A N 1
ATOM 719 C CA . VAL A 1 101 ? -8.504 17.104 12.946 1.00 55.91 101 VAL A CA 1
ATOM 720 C C . VAL A 1 101 ? -8.416 18.541 12.441 1.00 55.91 101 VAL A C 1
ATOM 722 O O . VAL A 1 101 ? -9.416 19.257 12.443 1.00 55.91 101 VAL A O 1
ATOM 725 N N . ALA A 1 102 ? -7.232 18.968 11.997 1.00 58.09 102 ALA A N 1
ATOM 726 C CA . ALA A 1 102 ? -7.073 20.255 11.329 1.00 58.09 102 ALA A CA 1
ATOM 727 C C . ALA A 1 102 ? -7.880 20.271 10.018 1.00 58.09 102 ALA A C 1
ATOM 729 O O . ALA A 1 102 ? -7.902 19.287 9.279 1.00 58.09 102 ALA A O 1
ATOM 730 N N . GLN A 1 103 ? -8.542 21.388 9.710 1.00 63.69 103 GLN A N 1
ATOM 731 C CA . GLN A 1 103 ? -9.255 21.532 8.443 1.00 63.69 103 GLN A CA 1
ATOM 732 C C . GLN A 1 103 ? -8.242 21.614 7.291 1.00 63.69 103 GLN A C 1
ATOM 734 O O . GLN A 1 103 ? -7.570 22.629 7.122 1.00 63.69 103 GLN A O 1
ATOM 739 N N . GLY A 1 104 ? -8.143 20.540 6.508 1.00 68.31 104 GLY A N 1
ATOM 740 C CA . GLY A 1 104 ? -7.326 20.468 5.298 1.00 68.31 104 GLY A CA 1
ATOM 741 C C . GLY A 1 104 ? -8.122 20.686 4.017 1.00 68.31 104 GLY A C 1
ATOM 742 O O . GLY A 1 104 ? -9.343 20.487 3.973 1.00 68.31 104 GLY A O 1
ATOM 743 N N . SER A 1 105 ? -7.434 21.041 2.934 1.00 82.00 105 SER A N 1
ATOM 744 C CA . SER A 1 105 ? -8.001 20.893 1.593 1.00 82.00 105 SER A CA 1
ATOM 745 C C . SER A 1 105 ? -8.262 19.412 1.288 1.00 82.00 105 SER A C 1
ATOM 747 O O . SER A 1 105 ? -7.648 18.511 1.863 1.00 82.00 105 SER A O 1
ATOM 749 N N . HIS A 1 106 ? -9.180 19.132 0.356 1.00 83.75 106 HIS A N 1
ATOM 750 C CA . HIS A 1 106 ? -9.499 17.752 -0.026 1.00 83.75 106 HIS A CA 1
ATOM 751 C C . HIS A 1 106 ? -8.255 16.953 -0.449 1.00 83.75 106 HIS A C 1
ATOM 753 O O . HIS A 1 106 ? -8.117 15.798 -0.047 1.00 83.75 106 HIS A O 1
ATOM 759 N N . VAL A 1 107 ? -7.375 17.612 -1.204 1.00 83.94 107 VAL A N 1
ATOM 760 C CA . VAL A 1 107 ? -6.089 17.121 -1.715 1.00 83.94 107 VAL A CA 1
ATOM 761 C C . VAL A 1 107 ? -5.166 16.729 -0.563 1.00 83.94 107 VAL A C 1
ATOM 763 O O . VAL A 1 107 ? -4.677 15.603 -0.515 1.00 83.94 107 VAL A O 1
ATOM 766 N N . GLU A 1 108 ? -4.977 17.605 0.425 1.00 85.94 108 GLU A N 1
ATOM 767 C CA . GLU A 1 108 ? -4.082 17.312 1.549 1.00 85.94 108 GLU A CA 1
ATOM 768 C C . GLU A 1 108 ? -4.625 16.177 2.428 1.00 85.94 108 GLU A C 1
ATOM 770 O O . GLU A 1 108 ? -3.867 15.282 2.811 1.00 85.94 108 GLU A O 1
ATOM 775 N N . CYS A 1 109 ? -5.941 16.154 2.685 1.00 89.56 109 CYS A N 1
ATOM 776 C CA . CYS A 1 109 ? -6.584 15.052 3.400 1.00 89.56 109 CYS A CA 1
ATOM 777 C C . CYS A 1 109 ? -6.375 13.709 2.662 1.00 89.56 109 CYS A C 1
ATOM 779 O O . CYS A 1 109 ? -5.965 12.723 3.275 1.00 89.56 109 CYS A O 1
ATOM 781 N N . GLN A 1 110 ? -6.600 13.671 1.340 1.00 91.06 110 GLN A N 1
ATOM 782 C CA . GLN A 1 110 ? -6.398 12.464 0.523 1.00 91.06 110 GLN A CA 1
ATOM 783 C C . GLN A 1 110 ? -4.935 12.030 0.478 1.00 91.06 110 GLN A C 1
ATOM 785 O O . GLN A 1 110 ? -4.641 10.841 0.599 1.00 91.06 110 GLN A O 1
ATOM 790 N N . SER A 1 111 ? -4.006 12.972 0.318 1.00 89.88 111 SER A N 1
ATOM 791 C CA . SER A 1 111 ? -2.576 12.670 0.260 1.00 89.88 111 SER A CA 1
ATOM 792 C C . SER A 1 111 ? -2.069 12.108 1.591 1.00 89.88 111 SER A C 1
ATOM 794 O O . SER A 1 111 ? -1.331 11.115 1.595 1.00 89.88 111 SER A O 1
ATOM 796 N N . SER A 1 112 ? -2.512 12.680 2.716 1.00 91.12 112 SER A N 1
ATOM 797 C CA . SER A 1 112 ? -2.201 12.187 4.063 1.00 91.12 112 SER A CA 1
ATOM 798 C C . SER A 1 112 ? -2.733 10.769 4.279 1.00 91.12 112 SER A C 1
ATOM 800 O O . SER A 1 112 ? -1.982 9.893 4.708 1.00 91.12 112 SER A O 1
ATOM 802 N N . GLU A 1 113 ? -3.991 10.502 3.921 1.00 94.06 113 GLU A N 1
ATOM 803 C CA . GLU A 1 113 ? -4.551 9.153 4.013 1.00 94.06 113 GLU A CA 1
ATOM 804 C C . GLU A 1 113 ? -3.805 8.162 3.104 1.00 94.06 113 GLU A C 1
ATOM 806 O O . GLU A 1 113 ? -3.396 7.093 3.555 1.00 94.06 113 GLU A O 1
ATOM 811 N N . ALA A 1 114 ? -3.552 8.516 1.843 1.00 94.56 114 ALA A N 1
ATOM 812 C CA . ALA A 1 114 ? -2.812 7.655 0.920 1.00 94.56 114 ALA A CA 1
ATOM 813 C C . ALA A 1 114 ? -1.395 7.331 1.429 1.00 94.56 114 ALA A C 1
ATOM 815 O O . ALA A 1 114 ? -0.883 6.244 1.174 1.00 94.56 114 ALA A O 1
ATOM 816 N N . SER A 1 115 ? -0.772 8.252 2.171 1.00 94.12 115 SER A N 1
ATOM 817 C CA . SER A 1 115 ? 0.536 8.027 2.797 1.00 94.12 115 SER A CA 1
ATOM 818 C C . SER A 1 115 ? 0.451 7.011 3.940 1.00 94.12 115 SER A C 1
ATOM 820 O O . SER A 1 115 ? 1.366 6.206 4.112 1.00 94.12 115 SER A O 1
ATOM 822 N N . HIS A 1 116 ? -0.655 6.992 4.694 1.00 95.94 116 HIS A N 1
ATOM 823 C CA . HIS A 1 116 ? -0.919 5.943 5.685 1.00 95.94 116 HIS A CA 1
ATOM 824 C C . HIS A 1 116 ? -1.046 4.569 5.033 1.00 95.94 116 HIS A C 1
ATOM 826 O O . HIS A 1 116 ? -0.350 3.637 5.432 1.00 95.94 116 HIS A O 1
ATOM 832 N N . TRP A 1 117 ? -1.847 4.462 3.972 1.00 97.50 117 TRP A N 1
ATOM 833 C CA . TRP A 1 117 ? -1.971 3.216 3.215 1.00 97.50 117 TRP A CA 1
ATOM 834 C C . TRP A 1 117 ? -0.628 2.753 2.627 1.00 97.50 117 TRP A C 1
ATOM 836 O O . TRP A 1 117 ? -0.346 1.556 2.624 1.00 97.50 117 TRP A O 1
ATOM 846 N N . ASP A 1 118 ? 0.236 3.672 2.177 1.00 97.06 118 ASP A N 1
ATOM 847 C CA . ASP A 1 118 ? 1.570 3.325 1.659 1.00 97.06 118 ASP A CA 1
ATOM 848 C C . ASP A 1 118 ? 2.475 2.734 2.760 1.00 97.06 118 ASP A C 1
ATOM 850 O O . ASP A 1 118 ? 3.235 1.792 2.495 1.00 97.06 118 ASP A O 1
ATOM 854 N N . ARG A 1 119 ? 2.360 3.218 4.008 1.00 97.19 119 ARG A N 1
ATOM 855 C CA . ARG A 1 119 ? 3.032 2.606 5.171 1.00 97.19 119 ARG A CA 1
ATOM 856 C C . ARG A 1 119 ? 2.510 1.195 5.428 1.00 97.19 119 ARG A C 1
ATOM 858 O O . ARG A 1 119 ? 3.310 0.265 5.477 1.00 97.19 119 ARG A O 1
ATOM 865 N N . LEU A 1 120 ? 1.187 1.016 5.467 1.00 97.62 120 LEU A N 1
ATOM 866 C CA . LEU A 1 120 ? 0.553 -0.295 5.654 1.00 97.62 120 LEU A CA 1
ATOM 867 C C . LEU A 1 120 ? 0.989 -1.315 4.585 1.00 97.62 120 LEU A C 1
ATOM 869 O O . LEU A 1 120 ? 1.306 -2.464 4.913 1.00 97.62 120 LEU A O 1
ATOM 873 N N . VAL A 1 121 ? 1.058 -0.908 3.311 1.00 98.31 121 VAL A N 1
ATOM 874 C CA . VAL A 1 121 ? 1.596 -1.741 2.219 1.00 98.31 121 VAL A CA 1
ATOM 875 C C . VAL A 1 121 ? 3.050 -2.119 2.484 1.00 98.31 121 VAL A C 1
ATOM 877 O O . VAL A 1 121 ? 3.402 -3.292 2.358 1.00 98.31 121 VAL A O 1
ATOM 880 N N . THR A 1 122 ? 3.890 -1.149 2.846 1.00 97.81 122 THR A N 1
ATOM 881 C CA . THR A 1 122 ? 5.325 -1.368 3.076 1.00 97.81 122 THR A CA 1
ATOM 882 C C . THR A 1 122 ? 5.561 -2.34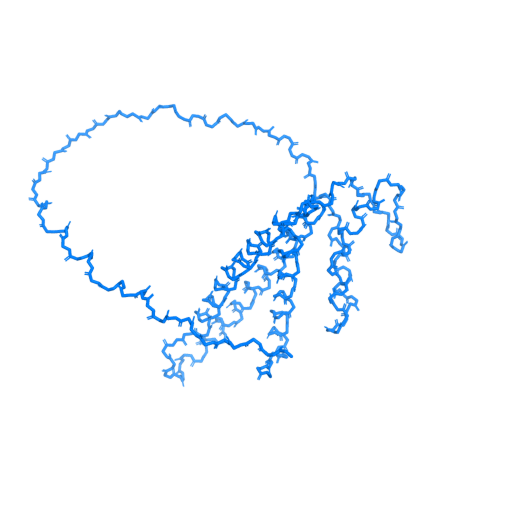0 4.230 1.00 97.81 122 THR A C 1
ATOM 884 O O . THR A 1 122 ? 6.301 -3.314 4.071 1.00 97.81 122 THR A O 1
ATOM 887 N N . ASP A 1 123 ? 4.883 -2.141 5.358 1.00 98.00 123 ASP A N 1
ATOM 888 C CA . ASP A 1 123 ? 5.012 -2.989 6.546 1.00 98.00 123 ASP A CA 1
ATOM 889 C C . ASP A 1 123 ? 4.533 -4.422 6.273 1.00 98.00 123 ASP A C 1
ATOM 891 O O . ASP A 1 123 ? 5.199 -5.407 6.629 1.00 98.00 123 ASP A O 1
ATOM 895 N N . THR A 1 124 ? 3.414 -4.556 5.554 1.00 97.75 124 THR A N 1
ATOM 896 C CA . THR A 1 124 ? 2.870 -5.860 5.151 1.00 97.75 124 THR A CA 1
ATOM 897 C C . THR A 1 124 ? 3.796 -6.565 4.159 1.00 97.75 124 THR A C 1
ATOM 899 O O . THR A 1 124 ? 4.083 -7.756 4.315 1.00 97.75 124 THR A O 1
ATOM 902 N N . TYR A 1 125 ? 4.328 -5.837 3.171 1.00 97.88 125 TYR A N 1
ATOM 903 C CA . TYR A 1 125 ? 5.299 -6.353 2.206 1.00 97.88 125 TYR A CA 1
ATOM 904 C C . TYR A 1 125 ? 6.562 -6.866 2.902 1.00 97.88 125 TYR A C 1
ATOM 906 O O . TYR A 1 125 ? 6.969 -8.002 2.659 1.00 97.88 125 TYR A O 1
ATOM 914 N N . VAL A 1 126 ? 7.162 -6.081 3.803 1.00 98.06 126 VAL A N 1
ATOM 915 C CA . VAL A 1 126 ? 8.368 -6.485 4.547 1.00 98.06 126 VAL A CA 1
ATOM 916 C C . VAL A 1 126 ? 8.102 -7.748 5.367 1.00 98.06 126 VAL A C 1
ATOM 918 O O . VAL A 1 126 ? 8.934 -8.663 5.397 1.00 98.06 126 VAL A O 1
ATOM 921 N N . THR A 1 127 ? 6.934 -7.837 6.001 1.00 96.81 127 THR A N 1
ATOM 922 C CA . THR A 1 127 ? 6.525 -9.011 6.782 1.00 96.81 127 THR A CA 1
ATOM 923 C C . THR A 1 127 ? 6.397 -10.258 5.905 1.00 96.81 127 THR A C 1
ATOM 925 O O . THR A 1 127 ? 7.000 -11.296 6.212 1.00 96.81 127 THR A O 1
ATOM 928 N N . LEU A 1 128 ? 5.689 -10.156 4.777 1.00 95.81 128 LEU A N 1
ATOM 929 C CA . LEU A 1 128 ? 5.548 -11.238 3.799 1.00 95.81 128 LEU A CA 1
ATOM 930 C C . LEU A 1 128 ? 6.884 -11.650 3.187 1.00 95.81 128 LEU A C 1
ATOM 932 O O . LEU A 1 128 ? 7.193 -12.838 3.132 1.00 95.81 128 LEU A O 1
ATOM 936 N N . PHE A 1 129 ? 7.719 -10.690 2.800 1.00 96.12 129 PHE A N 1
ATOM 937 C CA . PHE A 1 129 ? 9.036 -10.955 2.230 1.00 96.12 129 PHE A CA 1
ATOM 938 C C . PHE A 1 129 ? 9.916 -11.749 3.207 1.00 96.12 129 PHE A C 1
ATOM 940 O O . PHE A 1 129 ? 10.564 -12.731 2.827 1.00 96.12 129 PHE A O 1
ATOM 947 N N . ARG A 1 130 ? 9.899 -11.391 4.500 1.00 96.12 130 ARG A N 1
ATOM 948 C CA . ARG A 1 130 ? 10.591 -12.147 5.561 1.00 96.12 130 ARG A CA 1
ATOM 949 C C . ARG A 1 130 ? 10.002 -13.546 5.758 1.00 96.12 130 ARG A C 1
ATOM 951 O O . ARG A 1 130 ? 10.756 -14.477 6.049 1.00 96.12 130 ARG A O 1
ATOM 958 N N . LYS A 1 131 ? 8.679 -13.709 5.648 1.00 93.38 131 LYS A N 1
ATOM 959 C CA . LYS A 1 131 ? 7.997 -15.016 5.724 1.00 93.38 131 LYS A CA 1
ATOM 960 C C . LYS A 1 131 ? 8.425 -15.913 4.562 1.00 93.38 131 LYS A C 1
ATOM 962 O O . LYS A 1 131 ? 8.878 -17.030 4.807 1.00 93.38 131 LYS A O 1
ATOM 967 N N . GLU A 1 132 ? 8.381 -15.405 3.335 1.00 92.38 132 GLU A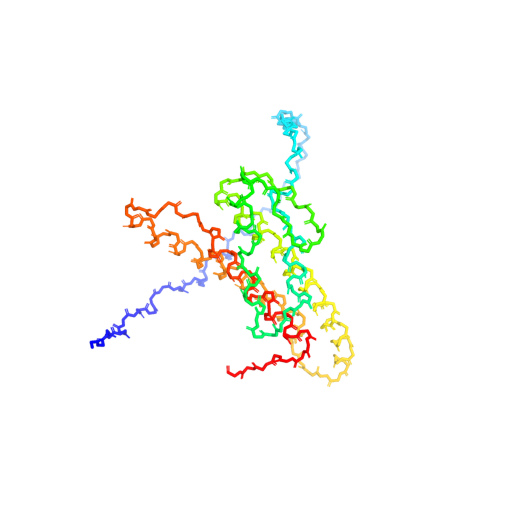 N 1
ATOM 968 C CA . GLU A 1 132 ? 8.802 -16.137 2.137 1.00 92.38 132 GLU A CA 1
ATOM 969 C C . GLU A 1 132 ? 10.288 -16.483 2.185 1.00 92.38 132 GLU A C 1
ATOM 971 O O . GLU A 1 132 ? 10.647 -17.640 1.997 1.00 92.38 132 GLU A O 1
ATOM 976 N N . THR A 1 133 ? 11.154 -15.549 2.586 1.00 92.81 133 THR A N 1
ATOM 977 C CA . THR A 1 133 ? 12.589 -15.826 2.771 1.00 92.81 133 THR A CA 1
ATOM 978 C C . THR A 1 133 ? 12.832 -16.976 3.757 1.00 92.81 133 THR A C 1
ATOM 980 O O . THR A 1 133 ? 13.682 -17.834 3.510 1.00 92.81 133 THR A O 1
ATOM 983 N N . ARG A 1 134 ? 12.080 -17.034 4.866 1.00 91.50 134 ARG A N 1
ATOM 984 C CA . ARG A 1 134 ? 12.181 -18.122 5.855 1.00 91.50 134 ARG A CA 1
ATOM 985 C C . ARG A 1 134 ? 11.696 -19.463 5.303 1.00 91.50 134 ARG A C 1
ATOM 987 O O . ARG A 1 134 ? 12.418 -20.448 5.438 1.00 91.50 134 ARG A O 1
ATOM 994 N N . ARG A 1 135 ? 10.530 -19.505 4.646 1.00 88.31 135 ARG A N 1
ATOM 995 C CA . ARG A 1 135 ? 10.009 -20.728 3.990 1.00 88.31 135 ARG A CA 1
ATOM 996 C C . ARG A 1 135 ? 10.978 -21.240 2.933 1.00 88.31 135 ARG A C 1
ATOM 998 O O . ARG A 1 135 ? 11.209 -22.438 2.804 1.00 88.31 135 ARG A O 1
ATOM 1005 N N . ASN A 1 136 ? 11.572 -20.306 2.209 1.00 86.31 136 ASN A N 1
ATOM 1006 C CA . ASN A 1 136 ? 12.483 -20.582 1.131 1.00 86.31 136 ASN A CA 1
ATOM 1007 C C . ASN A 1 136 ? 13.781 -21.249 1.612 1.00 86.31 136 ASN A C 1
ATOM 1009 O O . ASN A 1 136 ? 14.175 -22.263 1.048 1.00 86.31 136 ASN A O 1
ATOM 1013 N N . LYS A 1 137 ? 14.404 -20.769 2.699 1.00 85.44 137 LYS A N 1
ATOM 1014 C CA . LYS A 1 137 ? 15.617 -21.401 3.266 1.00 85.44 137 LYS A CA 1
ATOM 1015 C C . LYS A 1 137 ? 15.462 -22.907 3.523 1.00 85.44 137 LYS A C 1
ATOM 1017 O O . LYS A 1 137 ? 16.423 -23.643 3.348 1.00 85.44 137 LYS A O 1
ATOM 1022 N N . LEU A 1 138 ? 14.264 -23.353 3.902 1.00 78.81 138 LEU A N 1
ATOM 1023 C CA . LEU A 1 138 ? 13.962 -24.767 4.138 1.00 78.81 138 LEU A CA 1
ATOM 1024 C C . LEU A 1 138 ? 13.715 -25.542 2.834 1.00 78.81 138 LEU A C 1
ATOM 1026 O O . LEU A 1 138 ? 14.047 -26.717 2.743 1.00 78.81 138 LEU A O 1
ATOM 1030 N N . ARG A 1 139 ? 13.142 -24.887 1.816 1.00 78.06 139 ARG A N 1
ATOM 1031 C CA . ARG A 1 139 ? 12.725 -25.525 0.558 1.00 78.06 139 ARG A CA 1
ATOM 1032 C C . ARG A 1 139 ? 13.859 -25.691 -0.457 1.00 78.06 139 ARG A C 1
ATOM 1034 O O . ARG A 1 139 ? 13.847 -26.664 -1.201 1.00 78.06 139 ARG A O 1
ATOM 1041 N N . TRP A 1 140 ? 14.846 -24.789 -0.479 1.00 65.88 140 TRP A N 1
ATOM 1042 C CA . TRP A 1 140 ? 15.974 -24.862 -1.431 1.00 65.88 140 TRP A CA 1
ATOM 1043 C C . TRP A 1 140 ? 16.860 -26.089 -1.258 1.00 65.88 140 TRP A C 1
ATOM 1045 O O . TRP A 1 140 ? 17.552 -26.461 -2.195 1.00 65.88 140 TRP A O 1
ATOM 1055 N N . MET A 1 141 ? 16.806 -26.748 -0.101 1.00 70.06 141 MET A N 1
ATOM 1056 C CA . MET A 1 141 ? 17.476 -28.034 0.087 1.00 70.06 141 MET A CA 1
ATOM 1057 C C . MET A 1 141 ? 16.843 -29.162 -0.749 1.00 70.06 141 MET A C 1
ATOM 1059 O O . MET A 1 141 ? 17.471 -30.200 -0.917 1.00 70.06 141 MET A O 1
ATOM 1063 N N . PHE A 1 142 ? 15.626 -28.972 -1.278 1.00 77.75 142 PHE A N 1
ATOM 1064 C CA . PHE A 1 142 ? 14.817 -30.047 -1.861 1.00 77.75 142 PHE A CA 1
ATOM 1065 C C . PHE A 1 142 ? 14.163 -29.707 -3.212 1.00 77.75 142 PHE A C 1
ATOM 1067 O O . PHE A 1 142 ? 13.349 -30.492 -3.692 1.00 77.75 142 PHE A O 1
ATOM 1074 N N . THR A 1 143 ? 14.445 -28.551 -3.832 1.00 79.25 143 THR A N 1
ATOM 1075 C CA . THR A 1 143 ? 13.798 -28.171 -5.107 1.00 79.25 143 THR A CA 1
ATOM 1076 C C . THR A 1 143 ? 14.763 -27.563 -6.116 1.00 79.25 143 THR A C 1
ATOM 1078 O O . THR A 1 143 ? 15.439 -26.596 -5.781 1.00 79.25 143 THR A O 1
ATOM 1081 N N . ASP A 1 144 ? 14.685 -27.999 -7.377 1.00 81.00 144 ASP A N 1
ATOM 1082 C CA . ASP A 1 144 ? 15.432 -27.453 -8.529 1.00 81.00 144 ASP A CA 1
ATOM 1083 C C . ASP A 1 144 ? 14.874 -26.115 -9.072 1.00 81.00 144 ASP A C 1
ATOM 1085 O O . ASP A 1 144 ? 15.098 -25.739 -10.226 1.00 81.00 144 ASP A O 1
ATOM 1089 N N . SER A 1 145 ? 14.100 -25.371 -8.272 1.00 81.06 145 SER A N 1
ATOM 1090 C CA . SER A 1 145 ? 13.531 -24.093 -8.720 1.00 81.06 145 SER A CA 1
ATOM 1091 C C . SER A 1 145 ? 14.644 -23.087 -9.002 1.00 81.06 145 SER A C 1
ATOM 1093 O O . SER A 1 145 ? 15.430 -22.772 -8.117 1.00 81.06 145 SER A O 1
ATOM 1095 N N . ARG A 1 146 ? 14.680 -22.518 -10.212 1.00 82.88 146 ARG A N 1
ATOM 1096 C CA . ARG A 1 146 ? 15.702 -21.524 -10.597 1.00 82.88 146 ARG A CA 1
ATOM 1097 C C . ARG A 1 146 ? 15.482 -20.143 -9.981 1.00 82.88 146 ARG A C 1
ATOM 1099 O O . ARG A 1 146 ? 16.417 -19.353 -9.922 1.00 82.88 146 ARG A O 1
ATOM 1106 N N . ILE A 1 147 ? 14.260 -19.841 -9.538 1.00 86.88 147 ILE A N 1
ATOM 1107 C CA . ILE A 1 147 ? 13.898 -18.536 -8.974 1.00 86.88 147 ILE A CA 1
ATOM 1108 C C . ILE A 1 147 ? 13.337 -18.740 -7.573 1.00 86.88 147 ILE A C 1
ATOM 1110 O O . ILE A 1 147 ? 12.487 -19.605 -7.338 1.00 86.88 147 ILE A O 1
ATOM 1114 N N . ALA A 1 148 ? 13.831 -17.942 -6.630 1.00 89.62 148 ALA A N 1
ATOM 1115 C CA . ALA A 1 148 ? 13.367 -17.983 -5.255 1.00 89.62 148 ALA A CA 1
ATOM 1116 C C . ALA A 1 148 ? 12.047 -17.206 -5.137 1.00 89.62 148 ALA A C 1
ATOM 1118 O O . ALA A 1 148 ? 11.984 -16.087 -5.649 1.00 89.62 148 ALA A O 1
ATOM 1119 N N . PRO A 1 149 ? 11.009 -17.724 -4.454 1.00 90.25 149 PRO A N 1
ATOM 1120 C CA . PRO A 1 149 ? 9.727 -17.037 -4.305 1.00 90.25 149 PRO A CA 1
ATOM 1121 C C . PRO A 1 149 ? 9.852 -15.602 -3.786 1.00 90.25 149 PRO A C 1
ATOM 1123 O O . PRO A 1 149 ? 9.138 -14.728 -4.260 1.00 90.25 149 PRO A O 1
ATOM 1126 N N . GLN A 1 150 ? 10.796 -15.319 -2.881 1.00 91.19 150 GLN A N 1
ATOM 1127 C CA . GLN A 1 150 ? 11.025 -13.956 -2.395 1.00 91.19 150 GLN A CA 1
ATOM 1128 C C . GLN A 1 150 ? 11.564 -13.005 -3.478 1.00 91.19 150 GLN A C 1
ATOM 1130 O O . GLN A 1 150 ? 11.246 -11.822 -3.441 1.00 91.19 150 GLN A O 1
ATOM 1135 N N . ILE A 1 151 ? 12.338 -13.503 -4.452 1.00 93.75 151 ILE A N 1
ATOM 1136 C CA . ILE A 1 151 ? 12.816 -12.693 -5.587 1.00 93.75 151 ILE A CA 1
ATOM 1137 C C . ILE A 1 151 ? 11.628 -12.346 -6.485 1.00 93.75 151 ILE A C 1
ATOM 1139 O O . ILE A 1 151 ? 11.377 -11.170 -6.729 1.00 93.75 151 ILE A O 1
ATOM 1143 N N . ALA A 1 152 ? 10.835 -13.350 -6.872 1.00 93.88 152 ALA A N 1
ATOM 1144 C CA . ALA A 1 152 ? 9.622 -13.133 -7.662 1.00 93.88 152 ALA A CA 1
ATOM 1145 C C . ALA A 1 152 ? 8.624 -12.198 -6.948 1.00 93.88 152 ALA A C 1
ATOM 1147 O O . ALA A 1 152 ? 7.998 -11.348 -7.577 1.00 93.88 152 ALA A O 1
ATOM 1148 N N . PHE A 1 153 ? 8.498 -12.304 -5.621 1.00 95.12 153 PHE A N 1
ATOM 1149 C CA . PHE A 1 153 ? 7.644 -11.420 -4.826 1.00 95.12 153 PHE A CA 1
ATOM 1150 C C . PHE A 1 153 ? 8.149 -9.968 -4.797 1.00 95.12 153 PHE A C 1
ATOM 1152 O O . PHE A 1 153 ? 7.345 -9.040 -4.897 1.00 95.12 153 PHE A O 1
ATOM 1159 N N . ALA A 1 154 ? 9.465 -9.748 -4.713 1.00 96.75 154 ALA A N 1
ATOM 1160 C CA . ALA A 1 154 ? 10.047 -8.409 -4.816 1.00 96.75 154 ALA A CA 1
ATOM 1161 C C . ALA A 1 154 ? 9.827 -7.790 -6.206 1.00 96.75 154 ALA A C 1
ATOM 1163 O O . ALA A 1 154 ? 9.446 -6.622 -6.309 1.00 96.75 154 ALA A O 1
ATOM 1164 N N . GLU A 1 155 ? 10.007 -8.575 -7.270 1.00 96.88 155 GLU A N 1
ATOM 1165 C CA . GLU A 1 155 ? 9.745 -8.143 -8.647 1.00 96.88 155 GLU A CA 1
ATOM 1166 C C . GLU A 1 155 ? 8.268 -7.789 -8.855 1.00 96.88 155 GLU A C 1
ATOM 1168 O O . GLU A 1 155 ? 7.961 -6.732 -9.412 1.00 96.88 155 GLU A O 1
ATOM 1173 N N . MET A 1 156 ? 7.349 -8.613 -8.338 1.00 96.94 156 MET A N 1
ATOM 1174 C CA . MET A 1 156 ? 5.908 -8.339 -8.346 1.00 96.94 156 MET A CA 1
ATOM 1175 C C . MET A 1 156 ? 5.588 -7.006 -7.658 1.00 96.94 156 MET A C 1
ATOM 1177 O O . MET A 1 156 ? 4.842 -6.192 -8.203 1.00 96.94 156 MET A O 1
ATOM 1181 N N . HIS A 1 157 ? 6.174 -6.752 -6.484 1.00 97.50 157 HIS A N 1
ATOM 1182 C CA . HIS A 1 157 ? 5.972 -5.500 -5.757 1.00 97.50 157 HIS A CA 1
ATOM 1183 C C . HIS A 1 157 ? 6.487 -4.285 -6.539 1.00 97.50 157 HIS A C 1
ATOM 1185 O O . HIS A 1 157 ? 5.790 -3.276 -6.666 1.00 97.50 157 HIS A O 1
ATOM 1191 N N . GLN A 1 158 ? 7.679 -4.387 -7.131 1.00 98.00 158 GLN A N 1
ATOM 1192 C CA . GLN A 1 158 ? 8.242 -3.325 -7.963 1.00 98.00 158 GLN A CA 1
ATOM 1193 C C . GLN A 1 158 ? 7.386 -3.058 -9.212 1.00 98.00 158 GLN A C 1
ATOM 1195 O O . GLN A 1 158 ? 7.174 -1.900 -9.586 1.00 98.00 158 GLN A O 1
ATOM 1200 N N . ALA A 1 159 ? 6.893 -4.112 -9.866 1.00 97.81 159 ALA A N 1
ATOM 1201 C CA . ALA A 1 159 ? 6.008 -3.998 -11.021 1.00 97.81 159 ALA A CA 1
ATOM 1202 C C . ALA A 1 159 ? 4.690 -3.306 -10.645 1.00 97.81 159 ALA A C 1
ATOM 1204 O O . ALA A 1 159 ? 4.260 -2.389 -11.346 1.00 97.81 159 ALA A O 1
ATOM 1205 N N . TRP A 1 160 ? 4.105 -3.662 -9.499 1.00 97.88 160 TRP A N 1
ATOM 1206 C CA . TRP A 1 160 ? 2.907 -3.007 -8.979 1.00 97.88 160 TRP A CA 1
ATOM 1207 C C . TRP A 1 160 ? 3.118 -1.506 -8.726 1.00 97.88 160 TRP A C 1
ATOM 1209 O O . TRP A 1 160 ? 2.297 -0.696 -9.155 1.00 97.88 160 TRP A O 1
ATOM 1219 N N . GLN A 1 161 ? 4.235 -1.097 -8.111 1.00 97.12 161 GLN A N 1
ATOM 1220 C CA . GLN A 1 161 ? 4.520 0.329 -7.882 1.00 97.12 161 GLN A CA 1
ATOM 1221 C C . GLN A 1 161 ? 4.577 1.125 -9.197 1.00 97.12 161 GLN A C 1
ATOM 1223 O O . GLN A 1 161 ? 4.051 2.242 -9.275 1.00 97.12 161 GLN A O 1
ATOM 1228 N N . LYS A 1 162 ? 5.193 0.547 -10.239 1.00 97.00 162 LYS A N 1
ATOM 1229 C CA . LYS A 1 162 ? 5.245 1.142 -11.585 1.00 97.00 162 LYS A CA 1
ATOM 1230 C C . LYS A 1 162 ? 3.851 1.236 -12.205 1.00 97.00 162 LYS A C 1
ATOM 1232 O O . LYS A 1 162 ? 3.500 2.300 -12.711 1.00 97.00 162 LYS A O 1
ATOM 1237 N N . LEU A 1 163 ? 3.056 0.165 -12.118 1.00 97.00 163 LEU A N 1
ATOM 1238 C CA . LEU A 1 163 ? 1.676 0.132 -12.608 1.00 97.00 163 LEU A CA 1
ATOM 1239 C C . LEU A 1 163 ? 0.812 1.192 -11.922 1.00 97.00 163 LEU A C 1
ATOM 1241 O O . LEU A 1 163 ? 0.124 1.941 -12.610 1.00 97.00 163 LEU A O 1
ATOM 1245 N N . ARG A 1 164 ? 0.886 1.308 -10.590 1.00 96.69 164 ARG A N 1
ATOM 1246 C CA . ARG A 1 164 ? 0.172 2.336 -9.818 1.00 96.69 164 ARG A CA 1
ATOM 1247 C C . ARG A 1 164 ? 0.493 3.734 -10.333 1.00 96.69 164 ARG A C 1
ATOM 1249 O O . ARG A 1 164 ? -0.411 4.497 -10.653 1.00 96.69 164 ARG A O 1
ATOM 1256 N N . LYS A 1 165 ? 1.783 4.060 -10.462 1.00 95.19 165 LYS A N 1
ATOM 1257 C CA . LYS A 1 165 ? 2.221 5.373 -10.954 1.00 95.19 165 LYS A CA 1
ATOM 1258 C C . LYS A 1 165 ? 1.710 5.651 -12.371 1.00 95.19 165 LYS A C 1
ATOM 1260 O O . LYS A 1 165 ? 1.183 6.730 -12.618 1.00 95.19 165 LYS A O 1
ATOM 1265 N N . ALA A 1 166 ? 1.856 4.689 -13.282 1.00 95.62 166 ALA A N 1
ATOM 1266 C CA . ALA A 1 166 ? 1.405 4.832 -14.664 1.00 95.62 166 ALA A CA 1
ATOM 1267 C C . ALA A 1 166 ? -0.120 5.001 -14.760 1.00 95.62 166 ALA A C 1
ATOM 1269 O O . ALA A 1 166 ? -0.588 5.880 -15.477 1.00 95.62 166 ALA A O 1
ATOM 1270 N N . THR A 1 167 ? -0.878 4.216 -13.990 1.00 95.31 167 THR A N 1
ATOM 1271 C CA . THR A 1 167 ? -2.347 4.279 -13.945 1.00 95.31 167 THR A CA 1
ATOM 1272 C C . THR A 1 167 ? -2.815 5.639 -13.441 1.00 95.31 167 THR A C 1
ATOM 1274 O O . THR A 1 167 ? -3.604 6.295 -14.112 1.00 95.31 167 THR A O 1
ATOM 1277 N N . CYS A 1 168 ? -2.269 6.124 -12.323 1.00 93.75 168 CYS A N 1
ATOM 1278 C CA . CYS A 1 168 ? -2.687 7.413 -11.773 1.00 93.75 168 CYS A CA 1
ATOM 1279 C C . CYS A 1 168 ? -2.273 8.603 -12.643 1.00 93.75 168 CYS A C 1
ATOM 1281 O O . CYS A 1 168 ? -3.013 9.579 -12.724 1.00 93.75 168 CYS A O 1
ATOM 1283 N N . HIS A 1 169 ? -1.134 8.528 -13.338 1.00 90.69 169 HIS A N 1
ATOM 1284 C CA . HIS A 1 169 ? -0.788 9.527 -14.352 1.00 90.69 169 HIS A CA 1
ATOM 1285 C C . HIS A 1 169 ? -1.748 9.498 -15.546 1.00 90.69 169 HIS A C 1
ATOM 1287 O O . HIS A 1 169 ? -2.127 10.556 -16.039 1.00 90.69 169 HIS A O 1
ATOM 1293 N N . TYR A 1 170 ? -2.139 8.309 -16.011 1.00 92.31 170 TYR A N 1
ATOM 1294 C CA . TYR A 1 170 ? -3.103 8.171 -17.099 1.00 92.31 170 TYR A CA 1
ATOM 1295 C C . TYR A 1 170 ? -4.476 8.734 -16.717 1.00 92.31 170 TYR A C 1
ATOM 1297 O O . TYR A 1 170 ? -5.052 9.494 -17.491 1.00 92.31 170 TYR A O 1
ATOM 1305 N N . GLU A 1 171 ? -4.990 8.403 -15.529 1.00 89.44 171 GLU A N 1
ATOM 1306 C CA . GLU A 1 171 ? -6.273 8.931 -15.049 1.00 89.44 171 GLU A CA 1
ATOM 1307 C C . GLU A 1 171 ? -6.242 10.452 -14.914 1.00 89.44 171 GLU A C 1
ATOM 1309 O O . GLU A 1 171 ? -7.162 11.119 -15.380 1.00 89.44 171 GLU A O 1
ATOM 1314 N N . TRP A 1 172 ? -5.151 10.999 -14.377 1.00 87.50 172 TRP A N 1
ATOM 1315 C CA . TRP A 1 172 ? -4.958 12.442 -14.296 1.00 87.50 172 TRP A CA 1
ATOM 1316 C C . TRP A 1 172 ? -4.941 13.103 -15.682 1.00 87.50 172 TRP A C 1
ATOM 1318 O O . TRP A 1 172 ? -5.714 14.025 -15.920 1.00 87.50 172 TRP A O 1
ATOM 1328 N N . ALA A 1 173 ? -4.154 12.586 -16.631 1.00 88.38 173 ALA A N 1
ATOM 1329 C CA . ALA A 1 173 ? -4.104 13.115 -17.998 1.00 88.38 173 ALA A CA 1
ATOM 1330 C C . ALA A 1 173 ? -5.457 13.006 -18.728 1.00 88.38 173 ALA A C 1
ATOM 1332 O O . ALA A 1 173 ? -5.838 13.893 -19.492 1.00 88.38 173 ALA A O 1
ATOM 1333 N N . ARG A 1 174 ? -6.209 11.925 -18.485 1.00 86.62 174 ARG A N 1
ATOM 1334 C CA . ARG A 1 174 ? -7.569 11.742 -19.014 1.00 86.62 174 ARG A CA 1
ATOM 1335 C C . ARG A 1 174 ? -8.533 12.782 -18.446 1.00 86.62 174 ARG A C 1
ATOM 1337 O O . ARG A 1 174 ? -9.427 13.240 -19.160 1.00 86.62 174 ARG A O 1
ATOM 1344 N N . ASP A 1 175 ? -8.375 13.128 -17.176 1.00 82.56 175 ASP A N 1
ATOM 1345 C CA . ASP A 1 175 ? -9.256 14.057 -16.485 1.00 82.56 175 ASP A CA 1
ATOM 1346 C C . ASP A 1 175 ? -8.895 15.521 -16.772 1.00 82.56 175 ASP A C 1
ATOM 1348 O O . ASP A 1 175 ? -9.812 16.323 -16.891 1.00 82.56 175 ASP A O 1
ATOM 1352 N N . GLU A 1 176 ? -7.631 15.880 -17.023 1.00 77.56 176 GLU A N 1
ATOM 1353 C CA . GLU A 1 176 ? -7.247 17.232 -17.486 1.00 77.56 176 GLU A CA 1
ATOM 1354 C C . GLU A 1 176 ? -7.945 17.644 -18.791 1.00 77.56 176 GLU A C 1
ATOM 1356 O O . GLU A 1 176 ? -8.232 18.822 -19.010 1.00 77.56 176 GLU A O 1
ATOM 1361 N N . ALA A 1 177 ? -8.300 16.674 -19.639 1.00 75.69 177 ALA A N 1
ATOM 1362 C CA . ALA A 1 177 ? -9.124 16.921 -20.821 1.00 75.69 177 ALA A CA 1
ATOM 1363 C C . ALA A 1 177 ? -10.560 17.382 -20.476 1.00 75.69 177 ALA A C 1
ATOM 1365 O O . ALA A 1 177 ? -11.303 17.815 -21.359 1.00 75.69 177 ALA A O 1
ATOM 1366 N N . ARG A 1 178 ? -10.976 17.300 -19.204 1.00 73.25 178 ARG A N 1
ATOM 1367 C CA . ARG A 1 178 ? -12.266 17.775 -18.692 1.00 73.25 178 ARG A CA 1
ATOM 1368 C C . ARG A 1 178 ? -12.080 19.156 -18.041 1.00 73.25 178 ARG A C 1
ATOM 1370 O O . ARG A 1 178 ? -11.452 19.245 -16.989 1.00 73.25 178 ARG A O 1
ATOM 1377 N N . PRO A 1 179 ? -12.723 20.225 -18.553 1.00 66.31 179 PRO A N 1
ATOM 1378 C CA . PRO A 1 179 ? -12.550 21.608 -18.074 1.00 66.31 179 PRO A CA 1
ATOM 1379 C C . PRO A 1 179 ? -12.811 21.870 -16.575 1.00 66.31 179 PRO A C 1
ATOM 1381 O O . PRO A 1 179 ? -12.501 22.950 -16.076 1.00 66.31 179 PRO A O 1
ATOM 1384 N N . LEU A 1 180 ? -13.410 20.916 -15.855 1.00 66.25 180 LEU A N 1
ATOM 1385 C CA . LEU A 1 180 ? -13.782 21.029 -14.440 1.00 66.25 180 LEU A CA 1
ATOM 1386 C C . LEU A 1 180 ? -13.072 20.017 -13.528 1.00 66.25 180 LEU A C 1
ATOM 1388 O O . LEU A 1 180 ? -13.273 20.063 -12.313 1.00 66.25 180 LEU A O 1
ATOM 1392 N N . ALA A 1 181 ? -12.247 19.114 -14.062 1.00 58.69 181 ALA A N 1
ATOM 1393 C CA . ALA A 1 181 ? -11.531 18.159 -13.228 1.00 58.69 181 ALA A CA 1
ATOM 1394 C C . ALA A 1 181 ? -10.275 18.818 -12.649 1.00 58.69 181 ALA A C 1
ATOM 1396 O O . ALA A 1 181 ? -9.221 18.877 -13.270 1.00 58.69 181 ALA A O 1
ATOM 1397 N N . ARG A 1 182 ? -10.402 19.347 -11.431 1.00 54.22 182 ARG A N 1
ATOM 1398 C CA . ARG A 1 182 ? -9.268 19.831 -10.623 1.00 54.22 182 ARG A CA 1
ATOM 1399 C C . ARG A 1 182 ? -8.902 18.845 -9.510 1.00 54.22 182 ARG A C 1
ATOM 1401 O O . ARG A 1 182 ? -8.453 19.254 -8.443 1.00 54.22 182 ARG A O 1
ATOM 1408 N N . GLY A 1 183 ? -9.166 17.559 -9.736 1.00 57.41 183 GLY A N 1
ATOM 1409 C CA . GLY A 1 183 ? -8.804 16.484 -8.817 1.00 57.41 183 GLY A CA 1
ATOM 1410 C C . GLY A 1 183 ? -7.351 16.070 -9.026 1.00 57.41 183 GLY A C 1
ATOM 1411 O O . GLY A 1 183 ? -6.937 15.787 -10.145 1.00 57.41 183 GLY A O 1
ATOM 1412 N N . GLU A 1 184 ? -6.571 16.065 -7.951 1.00 63.75 184 GLU A N 1
ATOM 1413 C CA . GLU A 1 184 ? -5.201 15.551 -7.934 1.00 63.75 184 GLU A CA 1
ATOM 1414 C C . GLU A 1 184 ? -5.200 14.015 -8.142 1.00 63.75 184 GLU A C 1
ATOM 1416 O O . GLU A 1 184 ? -6.158 13.347 -7.746 1.00 63.75 184 GLU A O 1
ATOM 1421 N N . PRO A 1 185 ? -4.116 13.404 -8.666 1.00 77.00 185 PRO A N 1
ATOM 1422 C CA . PRO A 1 185 ? -3.907 11.944 -8.700 1.00 77.00 185 PRO A CA 1
ATOM 1423 C C . PRO A 1 185 ? -3.972 11.210 -7.336 1.00 77.00 185 PRO A C 1
ATOM 1425 O O . PRO A 1 185 ? -3.690 10.008 -7.267 1.00 77.00 185 PRO A O 1
ATOM 1428 N N . SER A 1 186 ? -4.310 11.888 -6.236 1.00 82.56 186 SER A N 1
ATOM 1429 C CA . SER A 1 186 ? -4.331 11.325 -4.885 1.00 82.56 186 SER A CA 1
ATOM 1430 C C . SER A 1 186 ? -5.484 10.349 -4.643 1.00 82.56 186 SER A C 1
ATOM 1432 O O . SER A 1 186 ? -5.275 9.383 -3.910 1.00 82.56 186 SER A O 1
ATOM 1434 N N . GLU A 1 187 ? -6.642 10.497 -5.299 1.00 90.50 187 GLU A N 1
ATOM 1435 C CA . GLU A 1 187 ? -7.729 9.505 -5.204 1.00 90.50 187 GLU A CA 1
ATOM 1436 C C . GLU A 1 187 ? -7.336 8.163 -5.836 1.00 90.50 187 GLU A C 1
ATOM 1438 O O . GLU A 1 187 ? -7.458 7.121 -5.191 1.00 90.50 187 GLU A O 1
ATOM 1443 N N . CYS A 1 188 ? -6.782 8.183 -7.054 1.00 94.56 188 CYS A N 1
ATOM 1444 C CA . CYS A 1 188 ? -6.246 6.979 -7.692 1.00 94.56 188 CYS A CA 1
ATOM 1445 C 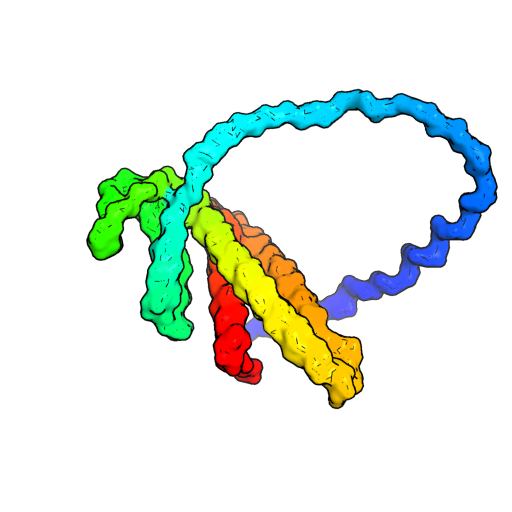C . CYS A 1 188 ? -5.197 6.302 -6.805 1.00 94.56 188 CYS A C 1
ATOM 1447 O O . CYS A 1 188 ? -5.263 5.094 -6.554 1.00 94.56 188 CYS A O 1
ATOM 1449 N N . ARG A 1 189 ? -4.241 7.088 -6.284 1.00 95.25 189 ARG A N 1
ATOM 1450 C CA . ARG A 1 189 ? -3.177 6.570 -5.417 1.00 95.25 189 ARG A CA 1
ATOM 1451 C C . ARG A 1 189 ? -3.761 5.897 -4.178 1.00 95.25 189 ARG A C 1
ATOM 1453 O O . ARG A 1 189 ? -3.354 4.782 -3.860 1.00 95.25 189 ARG A O 1
ATOM 1460 N N . LEU A 1 190 ? -4.712 6.556 -3.517 1.00 95.38 190 LEU A N 1
ATOM 1461 C CA . LEU A 1 190 ? -5.413 6.051 -2.339 1.00 95.38 190 LEU A CA 1
ATOM 1462 C C . LEU A 1 190 ? -6.077 4.696 -2.623 1.00 95.38 190 LEU A C 1
ATOM 1464 O O . LEU A 1 190 ? -5.795 3.714 -1.936 1.00 95.38 190 LEU A O 1
ATOM 1468 N N . GLN A 1 191 ? -6.906 4.634 -3.667 1.00 96.25 191 GLN A N 1
ATOM 1469 C CA . GLN A 1 191 ? -7.657 3.430 -4.027 1.00 96.25 191 GLN A CA 1
ATOM 1470 C C . GLN A 1 191 ? -6.728 2.267 -4.392 1.00 96.25 191 GLN A C 1
ATOM 1472 O O . GLN A 1 191 ? -6.879 1.158 -3.876 1.00 96.25 191 GLN A O 1
ATOM 1477 N N . MET A 1 192 ? -5.729 2.506 -5.247 1.00 97.50 192 MET A N 1
ATOM 1478 C CA . MET A 1 192 ? -4.804 1.456 -5.681 1.00 97.50 192 MET A CA 1
ATOM 1479 C C . MET A 1 192 ? -3.930 0.930 -4.541 1.00 97.50 192 MET A C 1
ATOM 1481 O O . MET A 1 192 ? -3.707 -0.281 -4.462 1.00 97.50 192 MET A O 1
ATOM 1485 N N . THR A 1 193 ? -3.437 1.807 -3.660 1.00 97.94 193 THR A N 1
ATOM 1486 C CA . THR A 1 193 ? -2.637 1.391 -2.502 1.00 97.94 193 THR A CA 1
ATOM 1487 C C . THR A 1 193 ? -3.465 0.556 -1.528 1.00 97.94 193 THR A C 1
ATOM 1489 O O . THR A 1 193 ? -3.016 -0.524 -1.141 1.00 97.94 193 THR A O 1
ATOM 1492 N N . ALA A 1 194 ? -4.679 0.989 -1.177 1.00 97.94 194 ALA A N 1
ATOM 1493 C CA . ALA A 1 194 ? -5.539 0.230 -0.269 1.00 97.94 194 ALA A CA 1
ATOM 1494 C C . ALA A 1 194 ? -5.884 -1.160 -0.828 1.00 97.94 194 ALA A C 1
ATOM 1496 O O . ALA A 1 194 ? -5.769 -2.170 -0.133 1.00 97.94 194 ALA A O 1
ATOM 1497 N N . ARG A 1 195 ? -6.217 -1.239 -2.123 1.00 97.81 195 ARG A N 1
ATOM 1498 C CA . ARG A 1 195 ? -6.525 -2.514 -2.789 1.00 97.81 195 ARG A CA 1
ATOM 1499 C C . ARG A 1 195 ? -5.350 -3.488 -2.748 1.00 97.81 195 ARG A C 1
ATOM 1501 O O . ARG A 1 195 ? -5.540 -4.676 -2.500 1.00 97.81 195 ARG A O 1
ATOM 1508 N N . TYR A 1 196 ? -4.138 -2.985 -2.958 1.00 98.19 196 TYR A N 1
ATOM 1509 C CA . TYR A 1 196 ? -2.938 -3.809 -2.896 1.00 98.19 196 TYR A CA 1
ATOM 1510 C C . TYR A 1 196 ? -2.594 -4.239 -1.469 1.00 98.19 196 TYR A C 1
ATOM 1512 O O . TYR A 1 196 ? -2.221 -5.390 -1.257 1.00 98.19 196 TYR A O 1
ATOM 1520 N N . TYR A 1 197 ? -2.790 -3.372 -0.471 1.00 98.38 197 TYR A N 1
ATOM 1521 C CA . TYR A 1 197 ? -2.686 -3.770 0.935 1.00 98.38 197 TYR A CA 1
ATOM 1522 C C . TYR A 1 197 ? -3.604 -4.961 1.252 1.00 98.38 197 TYR A C 1
ATOM 1524 O O . TYR A 1 197 ? -3.149 -5.948 1.830 1.00 98.38 197 TYR A O 1
ATOM 1532 N N . PHE A 1 198 ? -4.860 -4.922 0.804 1.00 97.69 198 PHE A N 1
ATOM 1533 C CA . PHE A 1 198 ? -5.810 -6.024 0.978 1.00 97.69 198 PHE A CA 1
ATOM 1534 C C . PHE A 1 198 ? -5.370 -7.320 0.291 1.00 97.69 198 PHE A C 1
ATOM 1536 O O . PHE A 1 198 ? -5.501 -8.399 0.869 1.00 97.69 198 PHE A O 1
ATOM 1543 N N . GLU A 1 199 ? -4.793 -7.228 -0.907 1.00 97.00 199 GLU A N 1
ATOM 1544 C CA . GLU A 1 199 ? -4.207 -8.384 -1.591 1.00 97.00 199 GLU A CA 1
ATOM 1545 C C . GLU A 1 199 ? -3.053 -8.994 -0.779 1.00 97.00 199 GLU A C 1
ATOM 1547 O O . GLU A 1 199 ? -2.967 -10.215 -0.620 1.00 97.00 199 GLU A O 1
ATOM 1552 N N . LEU A 1 200 ? -2.172 -8.156 -0.225 1.00 96.69 200 LEU A N 1
ATOM 1553 C CA . LEU A 1 200 ? -1.079 -8.615 0.629 1.00 96.69 200 LEU A CA 1
ATOM 1554 C C . LEU A 1 200 ? -1.604 -9.272 1.918 1.00 96.69 200 LEU A C 1
ATOM 1556 O O . LEU A 1 200 ? -1.102 -10.325 2.313 1.00 96.69 200 LEU A O 1
ATOM 1560 N N . GLN A 1 201 ? -2.639 -8.714 2.546 1.00 97.00 201 GLN A N 1
ATOM 1561 C CA . GLN A 1 201 ? -3.294 -9.326 3.709 1.00 97.00 201 GLN A CA 1
ATOM 1562 C C . GLN A 1 201 ? -3.872 -10.711 3.373 1.00 97.00 201 GLN A C 1
ATOM 1564 O O . GLN A 1 201 ? -3.618 -11.680 4.092 1.00 97.00 201 GLN A O 1
ATOM 1569 N N . ASP A 1 202 ? -4.545 -10.853 2.229 1.00 95.62 202 ASP A N 1
ATOM 1570 C CA . ASP A 1 202 ? -5.093 -12.143 1.783 1.00 95.62 202 ASP A CA 1
ATOM 1571 C C . ASP A 1 202 ? -3.988 -13.181 1.532 1.00 95.62 202 ASP A C 1
ATOM 1573 O O . ASP A 1 202 ? -4.112 -14.346 1.923 1.00 95.62 202 ASP A O 1
ATOM 1577 N N . ARG A 1 203 ? -2.864 -12.763 0.935 1.00 94.81 203 ARG A N 1
ATOM 1578 C CA . ARG A 1 203 ? -1.669 -13.612 0.771 1.00 94.81 203 ARG A CA 1
ATOM 1579 C C . ARG A 1 203 ? -1.090 -14.032 2.119 1.00 94.81 203 ARG A C 1
ATOM 1581 O O . ARG A 1 203 ? -0.680 -15.182 2.282 1.00 94.81 203 ARG A O 1
ATOM 1588 N N . MET A 1 204 ? -1.069 -13.130 3.097 1.00 94.38 204 MET A N 1
ATOM 1589 C CA . MET A 1 204 ? -0.561 -13.414 4.439 1.00 94.38 204 MET A CA 1
ATOM 1590 C C . MET A 1 204 ? -1.413 -14.448 5.173 1.00 94.38 204 MET A C 1
ATOM 1592 O O . MET A 1 204 ? -0.836 -15.360 5.783 1.00 94.38 204 MET A O 1
ATOM 1596 N N . ALA A 1 205 ? -2.736 -14.353 5.030 1.00 94.06 205 ALA A N 1
ATOM 1597 C CA . ALA A 1 205 ? -3.713 -15.315 5.535 1.00 94.06 205 ALA A CA 1
ATOM 1598 C C . ALA A 1 205 ? -3.710 -16.658 4.774 1.00 94.06 205 ALA A C 1
ATOM 1600 O O . ALA A 1 205 ? -4.325 -17.619 5.224 1.00 94.06 205 ALA A O 1
ATOM 1601 N N . GLY A 1 206 ? -3.022 -16.750 3.629 1.00 91.75 206 GLY A N 1
ATOM 1602 C CA . GLY A 1 206 ? -3.063 -17.932 2.761 1.00 91.75 206 GLY A CA 1
ATOM 1603 C C . GLY A 1 206 ? -4.376 -18.081 1.984 1.00 91.75 206 GLY A C 1
ATOM 1604 O O . GLY A 1 206 ? -4.595 -19.113 1.361 1.00 91.75 206 GLY A O 1
ATOM 1605 N N . ALA A 1 207 ? -5.228 -17.053 1.989 1.00 80.00 207 ALA A N 1
ATOM 1606 C CA . ALA A 1 207 ? -6.510 -17.009 1.285 1.00 80.00 207 ALA A CA 1
ATOM 1607 C C . ALA A 1 207 ? -6.379 -16.543 -0.179 1.00 80.00 207 ALA A C 1
ATOM 1609 O O . ALA A 1 207 ? -7.380 -16.342 -0.873 1.00 80.00 207 ALA A O 1
ATOM 1610 N N . PHE A 1 208 ? -5.148 -16.329 -0.648 1.00 77.50 208 PHE A N 1
ATOM 1611 C CA . PHE A 1 208 ? -4.878 -15.924 -2.017 1.00 77.50 208 PHE A CA 1
ATOM 1612 C C . PHE A 1 208 ? -5.012 -17.122 -2.964 1.00 77.50 208 PHE A C 1
ATOM 1614 O O . PHE A 1 208 ? -4.206 -18.052 -2.924 1.00 77.50 208 PHE A O 1
ATOM 1621 N N . SER A 1 209 ? -6.027 -17.074 -3.825 1.00 63.38 209 SER A N 1
ATOM 1622 C CA . SER A 1 209 ? -6.210 -17.990 -4.952 1.00 63.38 209 SER A CA 1
ATOM 1623 C C . SER A 1 209 ? -6.207 -17.184 -6.249 1.00 63.38 209 SER A C 1
ATOM 1625 O O . SER A 1 209 ? -6.730 -16.072 -6.293 1.00 63.38 209 SER A O 1
ATOM 1627 N N . TRP A 1 210 ? -5.577 -17.732 -7.288 1.00 51.75 210 TRP A N 1
ATOM 1628 C CA . TRP A 1 210 ? -5.686 -17.214 -8.649 1.00 51.75 210 TRP A CA 1
ATOM 1629 C C . TRP A 1 210 ? -7.004 -17.733 -9.232 1.00 51.75 210 TRP A C 1
ATOM 1631 O O . TRP A 1 210 ? -7.010 -18.791 -9.856 1.00 51.75 210 TRP A O 1
ATOM 1641 N N . ASN A 1 211 ? -8.110 -17.048 -8.946 1.00 46.53 211 ASN A N 1
ATOM 1642 C CA . ASN A 1 211 ? -9.382 -17.271 -9.636 1.00 46.53 211 ASN A CA 1
ATOM 1643 C C . ASN A 1 211 ? -9.558 -16.238 -10.744 1.00 46.53 211 ASN A C 1
ATOM 1645 O O . ASN A 1 211 ? -9.186 -15.065 -10.503 1.00 46.53 211 ASN A O 1
#

Sequence (211 aa):
MAYPLSGIDEGALDMKANRQDKSRRISGAVGAVLLALASFLAPSGVAADSRIGPLVDTSIIDTCLEEATRETRTECVGLATKACKRGGKTGGKIGSLEINVAQGSHVECQSSEASHWDRLVTDTYVTLFRKETRRNKLRWMFTDSRIAPQIAFAEMHQAWQKLRKATCHYEWARDEARPLARGEPSECRLQMTARYYFELQDRMAGAFSWN

Foldseek 3Di:
DDDDPDDPPPPDDPPPDDDPDDDPDDDDDDDDDDDDDPDDDPPPPPPPVCPVDLLWDCVQLVVLCVPDDLVCNLVSQCPRLVLLCVLPDAQDDPDPDGDNHHNDDSQSSLQSLLVVLVVLLVVLLVVVLVVQVVVQVVCVVPDPDPDRVSRVSVVVVVVLVVVLVVVLVVVVVVCVVPPPPPDHSSSSSRSSSSVSSSQSVCVVVVVDDPD

pLDDT: mean 76.26, std 20.46, range [33.97, 98.38]

Radius of gyration: 25.0 Å; chains: 1; bounding box: 71×57×58 Å